Protein AF-A0AAD9PPT5-F1 (afdb_monomer_lite)

Foldseek 3Di:
DDDDDPDDPPPDPFFALAQLRVCVVPVPDAWDWGWHQLPTPDDADIWIFTWHCPPPPRSTDTDWDKDFADKDFDDPQAAFQRDKDKIDIDIGRDDDLVSVQSSLVPDPDDWDWFAAAFDPADQLPPSQKFKAFPVRDTHSDDAPDDPVVNPDDDRPGDTRDDDDPPTPRIIMMGGGGGRGRIGDGD

Secondary structure (DSSP, 8-state):
-------PPPPP-PPBSSHHHHHHH-TTPPSEEEEE-SSSSSSS--EEEEEESSHHHHT-EEE-EETT-S-EEE-S--STT-EEEE--EE-BT---SHHHHHHHHT-S--------EEES--SSGGGSEEEE-TT--EESS-TT--GGGGG---SS-----SS----TT--EEEESS-EEEEE---

Radius of gyration: 20.66 Å; chains: 1; bounding box: 78×30×49 Å

Structure (mmCIF, N/CA/C/O backbone):
data_AF-A0AAD9PPT5-F1
#
_entry.id   AF-A0AAD9PPT5-F1
#
loop_
_atom_site.group_PDB
_atom_site.id
_atom_site.type_symbol
_atom_site.label_atom_id
_atom_site.label_alt_id
_atom_site.label_comp_id
_atom_site.label_asym_id
_atom_site.label_entity_id
_atom_site.label_seq_id
_atom_site.pdbx_PDB_ins_code
_atom_site.Cartn_x
_atom_site.Cartn_y
_atom_site.Cartn_z
_atom_site.occupancy
_atom_site.B_iso_or_equiv
_atom_site.auth_seq_id
_atom_site.auth_comp_id
_atom_site.auth_asym_id
_atom_site.auth_atom_id
_atom_site.pdbx_PDB_model_num
ATOM 1 N N . MET A 1 1 ? -54.175 4.034 25.303 1.00 36.19 1 MET A N 1
ATOM 2 C CA . MET A 1 1 ? -53.835 2.979 24.319 1.00 36.19 1 MET A CA 1
ATOM 3 C C . MET A 1 1 ? -52.893 3.578 23.278 1.00 36.19 1 MET A C 1
ATOM 5 O O . MET A 1 1 ? -52.930 4.787 23.099 1.00 36.19 1 MET A O 1
ATOM 9 N N . ASN A 1 2 ? -52.020 2.755 22.689 1.00 36.84 2 ASN A N 1
ATOM 10 C CA . ASN A 1 2 ? -51.029 3.107 21.648 1.00 36.84 2 ASN A CA 1
ATOM 11 C C . ASN A 1 2 ? -51.739 3.127 20.260 1.00 36.84 2 ASN A C 1
ATOM 13 O O . ASN A 1 2 ? -52.858 2.621 20.192 1.00 36.84 2 ASN A O 1
ATOM 17 N N . LEU A 1 3 ? -51.260 3.659 19.124 1.00 42.47 3 LEU A N 1
ATOM 18 C CA . LEU A 1 3 ? -49.936 4.058 18.584 1.00 42.47 3 LEU A CA 1
ATOM 19 C C . LEU A 1 3 ? -50.037 5.496 17.959 1.00 42.47 3 LEU A C 1
ATOM 21 O O . LEU A 1 3 ? -51.044 6.150 18.200 1.00 42.47 3 LEU A O 1
ATOM 25 N N . THR A 1 4 ? -49.116 6.114 17.190 1.00 44.16 4 THR A N 1
ATOM 26 C CA . THR A 1 4 ? -47.851 5.728 16.512 1.00 44.16 4 THR A CA 1
ATOM 27 C C . THR A 1 4 ? -46.813 6.863 16.558 1.00 44.16 4 THR A C 1
ATOM 29 O O . THR A 1 4 ? -47.079 7.965 16.079 1.00 44.16 4 THR A O 1
ATOM 32 N N . GLY A 1 5 ? -45.590 6.578 17.013 1.00 41.56 5 GLY A N 1
ATOM 33 C CA . GLY A 1 5 ? -44.423 7.397 16.670 1.00 41.56 5 GLY A CA 1
ATOM 34 C C . GLY A 1 5 ? -43.819 6.938 15.341 1.00 41.56 5 GLY A C 1
ATOM 35 O O . GLY A 1 5 ? -43.731 5.735 15.098 1.00 41.56 5 GLY A O 1
ATOM 36 N N . PHE A 1 6 ? -43.366 7.868 14.498 1.00 44.00 6 PHE A N 1
ATOM 37 C CA . PHE A 1 6 ? -42.514 7.527 13.356 1.00 44.00 6 PHE A CA 1
ATOM 38 C C . PHE A 1 6 ? -41.118 7.158 13.869 1.00 44.00 6 PHE A C 1
ATOM 40 O O . PHE A 1 6 ? -40.272 8.026 14.089 1.00 44.00 6 PHE A O 1
ATOM 47 N N . SER A 1 7 ? -40.865 5.864 14.071 1.00 43.97 7 SER A N 1
ATOM 48 C CA . SER A 1 7 ? -39.504 5.375 14.279 1.00 43.97 7 SER A CA 1
ATOM 49 C C . SER A 1 7 ? -38.694 5.622 13.011 1.00 43.97 7 SER A C 1
ATOM 51 O O . SER A 1 7 ? -38.976 5.025 11.969 1.00 43.97 7 SER A O 1
ATOM 53 N N . LYS A 1 8 ? -37.674 6.483 13.110 1.00 47.34 8 LYS A N 1
ATOM 54 C CA . LYS A 1 8 ? -36.610 6.593 12.105 1.00 47.34 8 LYS A CA 1
ATOM 55 C C . LYS A 1 8 ? -36.113 5.168 11.794 1.00 47.34 8 LYS A C 1
ATOM 57 O O . LYS A 1 8 ? -35.886 4.422 12.751 1.00 47.34 8 LYS A O 1
ATOM 62 N N . PRO A 1 9 ? -35.988 4.760 10.516 1.00 44.84 9 PRO A N 1
ATOM 63 C CA . PRO A 1 9 ? -35.513 3.419 10.191 1.00 44.84 9 PRO A CA 1
ATOM 64 C C . PRO A 1 9 ? -34.131 3.197 10.818 1.00 44.84 9 PRO A C 1
ATOM 66 O O . PRO A 1 9 ? -33.388 4.174 10.985 1.00 44.84 9 PRO A O 1
ATOM 69 N N . PRO A 1 10 ? -33.774 1.950 11.180 1.00 48.62 10 PRO A N 1
ATOM 70 C CA . PRO A 1 10 ? -32.452 1.668 11.709 1.00 48.62 10 PRO A CA 1
ATOM 71 C C . PRO A 1 10 ? -31.427 2.130 10.677 1.00 48.62 10 PRO A C 1
ATOM 73 O O . PRO A 1 10 ? -31.436 1.678 9.532 1.00 48.62 10 PRO A O 1
ATOM 76 N N . SER A 1 11 ? -30.572 3.067 11.081 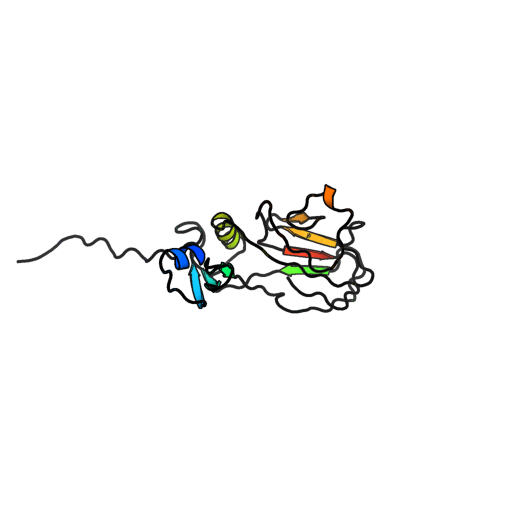1.00 54.47 11 SER A N 1
ATOM 77 C CA . SER A 1 11 ? -29.401 3.440 10.299 1.00 54.47 11 SER A CA 1
ATOM 78 C C . SER A 1 11 ? -28.630 2.166 9.983 1.00 54.47 11 SER A C 1
ATOM 80 O O . SER A 1 11 ? -28.269 1.439 10.915 1.00 54.47 11 SER A O 1
ATOM 82 N N . PHE A 1 12 ? -28.381 1.908 8.695 1.00 55.50 12 PHE A N 1
ATOM 83 C CA . PHE A 1 12 ? -27.373 0.934 8.288 1.00 55.50 12 PHE A CA 1
ATOM 84 C C . PHE A 1 12 ? -26.119 1.201 9.125 1.00 55.50 12 PHE A C 1
ATOM 86 O O . PHE A 1 12 ? -25.702 2.352 9.265 1.00 55.50 12 PHE A O 1
ATOM 93 N N . LEU A 1 13 ? -25.573 0.158 9.751 1.00 69.75 13 LEU A N 1
ATOM 94 C CA . LEU A 1 13 ? -24.357 0.285 10.546 1.00 69.75 13 LEU A CA 1
ATOM 95 C C . LEU A 1 13 ? -23.219 0.638 9.587 1.00 69.75 13 LEU A C 1
ATOM 97 O O . LEU A 1 13 ? -22.694 -0.248 8.916 1.00 69.75 13 LEU A O 1
ATOM 101 N N . ILE A 1 14 ? -22.888 1.931 9.505 1.00 79.62 14 ILE A N 1
ATOM 102 C CA . ILE A 1 14 ? -21.779 2.436 8.694 1.00 79.62 14 ILE A CA 1
ATOM 103 C C . ILE A 1 14 ? -20.514 1.697 9.157 1.00 79.62 14 ILE A C 1
ATOM 105 O O . ILE A 1 14 ? -20.192 1.762 10.353 1.00 79.62 14 ILE A O 1
ATOM 109 N N . PRO A 1 15 ? -19.824 0.954 8.271 1.00 91.12 15 PRO A N 1
ATOM 110 C CA . PRO A 1 15 ? -18.598 0.263 8.641 1.00 91.12 15 PRO A CA 1
ATOM 111 C C . PRO A 1 15 ? -17.526 1.255 9.102 1.00 91.12 15 PRO A C 1
ATOM 113 O O . PRO A 1 15 ? -17.555 2.439 8.778 1.00 91.12 15 PRO A O 1
ATOM 116 N N . ALA A 1 16 ? -16.563 0.781 9.887 1.00 94.44 16 ALA A N 1
ATOM 117 C CA . ALA A 1 16 ? -15.444 1.623 10.297 1.00 94.44 16 ALA A CA 1
ATOM 118 C C . ALA A 1 16 ? -14.535 1.944 9.098 1.00 94.44 16 ALA A C 1
ATOM 120 O O . ALA A 1 16 ? -14.356 1.108 8.214 1.00 94.44 16 ALA A O 1
ATOM 121 N N . LYS A 1 17 ? -13.891 3.112 9.095 1.00 93.81 17 LYS A N 1
ATOM 122 C CA . LYS A 1 17 ? -13.018 3.572 8.000 1.00 93.81 17 LYS A CA 1
ATOM 123 C C . LYS A 1 17 ? -11.760 2.731 7.830 1.00 93.81 17 LYS A C 1
ATOM 125 O O . LYS A 1 17 ? -11.174 2.672 6.754 1.00 93.81 17 LYS A O 1
ATOM 130 N N . SER A 1 18 ? -11.302 2.127 8.919 1.00 93.94 18 SER A N 1
ATOM 131 C CA . SER A 1 18 ? -10.035 1.411 8.990 1.00 93.94 18 SER A CA 1
ATOM 132 C C . SER A 1 18 ? -10.036 0.398 10.130 1.00 93.94 18 SER A C 1
ATOM 134 O O . SER A 1 18 ? -10.786 0.516 11.103 1.00 93.94 18 SER A O 1
ATOM 136 N N . CYS A 1 19 ? -9.104 -0.551 10.067 1.00 95.75 19 CYS A N 1
ATOM 137 C CA . CYS A 1 19 ? -8.813 -1.453 11.177 1.00 95.75 19 CYS A CA 1
ATOM 138 C C . CYS A 1 19 ? -8.413 -0.708 12.463 1.00 95.75 19 CYS A C 1
ATOM 140 O O . CYS A 1 19 ? -8.727 -1.169 13.560 1.00 95.75 19 CYS A O 1
ATOM 142 N N . SER A 1 20 ? -7.783 0.465 12.343 1.00 95.44 20 SER A N 1
ATOM 143 C CA . SER A 1 20 ? -7.388 1.278 13.495 1.00 95.44 20 SER A CA 1
ATOM 144 C C . SER A 1 20 ? -8.581 1.929 14.189 1.00 95.44 20 SER A C 1
ATOM 146 O O . SER A 1 20 ? -8.618 1.989 15.417 1.00 95.44 20 SER A O 1
ATOM 148 N N . GLU A 1 21 ? -9.613 2.327 13.441 1.00 95.69 21 GLU A N 1
ATOM 149 C CA . GLU A 1 21 ? -10.867 2.791 14.035 1.00 95.69 21 GLU A CA 1
ATOM 150 C C . GLU A 1 21 ? -11.638 1.637 14.702 1.00 95.69 21 GLU A C 1
ATOM 152 O O . GLU A 1 21 ? -12.175 1.822 15.797 1.00 95.69 21 GLU A O 1
ATOM 157 N N . ILE A 1 22 ? -11.644 0.433 14.109 1.00 96.44 22 ILE A N 1
ATOM 158 C CA . ILE A 1 22 ? -12.216 -0.769 14.750 1.00 96.44 22 ILE A CA 1
ATOM 159 C C . ILE A 1 22 ? -11.515 -1.037 16.083 1.00 96.44 22 ILE A C 1
ATOM 161 O O . ILE A 1 22 ? -12.185 -1.222 17.099 1.00 96.44 22 ILE A O 1
ATOM 165 N N . LYS A 1 23 ? -10.179 -1.014 16.099 1.00 96.00 23 LYS A N 1
ATOM 166 C CA . LYS A 1 23 ? -9.373 -1.276 17.296 1.00 96.00 23 LYS A CA 1
ATOM 167 C C . LYS A 1 23 ? -9.532 -0.199 18.371 1.00 96.00 23 LYS A C 1
ATOM 169 O O . LYS A 1 23 ? -9.543 -0.522 19.555 1.00 96.00 23 LYS A O 1
ATOM 174 N N . TYR A 1 24 ? -9.716 1.058 17.971 1.00 95.19 24 TYR A N 1
ATOM 175 C CA . TYR A 1 24 ? -10.041 2.158 18.880 1.00 95.19 24 TYR A CA 1
ATOM 176 C C . TYR A 1 24 ? -11.435 1.996 19.512 1.00 95.19 24 TYR A C 1
ATOM 178 O O . TYR A 1 24 ? -11.575 2.112 20.729 1.00 95.19 24 TYR A O 1
ATOM 186 N N . LYS A 1 25 ? -12.463 1.685 18.707 1.00 95.62 25 LYS A N 1
ATOM 187 C CA . LYS A 1 25 ? -13.847 1.479 19.183 1.00 95.62 25 LYS A CA 1
ATOM 188 C C . LYS A 1 25 ? -14.017 0.180 19.979 1.00 95.62 25 LYS A C 1
ATOM 190 O O . LYS A 1 25 ? -14.850 0.121 20.879 1.00 95.62 25 LYS A O 1
ATOM 195 N N . SER A 1 26 ? -13.239 -0.850 19.656 1.00 95.69 26 SER A N 1
ATOM 196 C CA . SER A 1 26 ? -13.224 -2.151 20.325 1.00 95.69 26 SER A CA 1
ATOM 197 C C . SER A 1 26 ? -11.781 -2.572 20.638 1.00 95.69 26 SER A C 1
ATOM 199 O O . SER A 1 26 ? -11.158 -3.305 19.864 1.00 95.69 26 SER A O 1
ATOM 201 N N . PRO A 1 27 ? -11.229 -2.162 21.798 1.00 95.56 27 PRO A N 1
ATOM 202 C CA . PRO A 1 27 ? -9.867 -2.525 22.202 1.00 95.56 27 PRO A CA 1
ATOM 203 C C . PRO A 1 27 ? -9.622 -4.040 22.278 1.00 95.56 27 PRO A C 1
ATOM 205 O O . PRO A 1 27 ? -8.491 -4.492 22.094 1.00 95.56 27 PRO A O 1
ATOM 208 N N . GLN A 1 28 ? -10.682 -4.828 22.490 1.00 96.25 28 GLN A N 1
ATOM 209 C CA . GLN A 1 28 ? -10.644 -6.294 22.539 1.00 96.25 28 GLN A CA 1
ATOM 210 C C . GLN A 1 28 ? -10.717 -6.967 21.155 1.00 96.25 28 GLN A C 1
ATOM 212 O O . GLN A 1 28 ? -10.666 -8.191 21.081 1.00 96.25 28 GLN A O 1
ATOM 217 N N . ALA A 1 29 ? -10.819 -6.207 20.057 1.00 96.50 29 ALA A N 1
ATOM 218 C CA . ALA A 1 29 ? -10.805 -6.769 18.709 1.00 96.50 29 ALA A CA 1
ATOM 219 C C . ALA A 1 29 ? -9.504 -7.550 18.443 1.00 96.50 29 ALA A C 1
ATOM 221 O O . ALA A 1 29 ? -8.397 -7.046 18.681 1.00 96.50 29 ALA A O 1
ATOM 222 N N . THR A 1 30 ? -9.656 -8.774 17.940 1.00 97.75 30 THR A N 1
ATOM 223 C CA . THR A 1 30 ? -8.585 -9.698 17.539 1.00 97.75 30 THR A CA 1
ATOM 224 C C . THR A 1 30 ? -8.305 -9.596 16.043 1.00 97.75 30 THR A C 1
ATOM 226 O O . THR A 1 30 ? -9.120 -9.050 15.296 1.00 97.75 30 THR A O 1
ATOM 229 N N . SER A 1 31 ? -7.156 -10.107 15.593 1.00 98.06 31 SER A N 1
ATOM 230 C CA . SER A 1 31 ? -6.815 -10.095 14.168 1.00 98.06 31 SER A CA 1
ATOM 231 C C . SER A 1 31 ? -7.736 -11.021 13.373 1.00 98.06 31 SER A C 1
ATOM 233 O O . SER A 1 31 ? -7.824 -12.203 13.694 1.00 98.06 31 SER A O 1
ATOM 235 N N . ASP A 1 32 ? -8.426 -10.475 12.372 1.00 98.00 32 ASP A N 1
ATOM 236 C CA . ASP A 1 32 ? -9.408 -11.176 11.530 1.00 98.00 32 ASP A CA 1
ATOM 237 C C . ASP A 1 32 ? -9.717 -10.341 10.268 1.00 98.00 32 ASP A C 1
ATOM 239 O O . ASP A 1 32 ? -9.195 -9.235 10.100 1.00 98.00 32 ASP A O 1
ATOM 243 N N . SER A 1 33 ? -10.573 -10.842 9.380 1.00 96.81 33 SER A N 1
ATOM 244 C CA . SER A 1 33 ? -11.130 -10.097 8.249 1.00 96.81 33 SER A CA 1
ATOM 245 C C . SER A 1 33 ? -12.321 -9.237 8.681 1.00 96.81 33 SER A C 1
ATOM 247 O O . SER A 1 33 ? -13.348 -9.760 9.109 1.00 96.81 33 SER A O 1
ATOM 249 N N . TYR A 1 34 ? -12.224 -7.919 8.506 1.00 96.56 34 TYR A N 1
ATOM 250 C CA . TYR A 1 34 ? -13.299 -6.975 8.824 1.00 96.56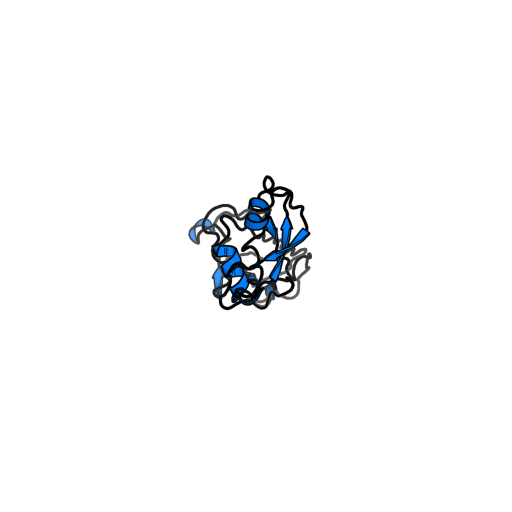 34 TYR A CA 1
ATOM 251 C C . TYR A 1 34 ? -13.741 -6.211 7.580 1.00 96.56 34 TYR A C 1
ATOM 253 O O . TYR A 1 34 ? -12.940 -5.887 6.706 1.00 96.56 34 TYR A O 1
ATOM 261 N N . THR A 1 35 ? -15.030 -5.881 7.523 1.00 96.12 35 THR A N 1
ATOM 262 C CA . THR A 1 35 ? -15.562 -4.960 6.514 1.00 96.12 35 THR A CA 1
ATOM 263 C C . THR A 1 35 ? -15.292 -3.525 6.952 1.00 96.12 35 THR A C 1
ATOM 265 O O . THR A 1 35 ? -15.678 -3.140 8.058 1.00 96.12 35 THR A O 1
ATOM 268 N N . ILE A 1 36 ? -14.629 -2.758 6.090 1.00 94.12 36 ILE A N 1
ATOM 269 C CA . ILE A 1 36 ? -14.290 -1.349 6.293 1.00 94.12 36 ILE A CA 1
ATOM 270 C C . ILE A 1 36 ? -14.822 -0.484 5.151 1.00 94.12 36 ILE A C 1
ATOM 272 O O . ILE A 1 36 ? -15.019 -0.964 4.034 1.00 94.12 36 ILE A O 1
ATOM 276 N N . ASP A 1 37 ? -15.038 0.794 5.443 1.00 93.56 37 ASP A N 1
ATOM 277 C CA . ASP A 1 37 ? -15.545 1.793 4.502 1.00 93.56 37 ASP A CA 1
ATOM 278 C C . ASP A 1 37 ? -14.773 3.120 4.646 1.00 93.56 37 ASP A C 1
ATOM 280 O O . ASP A 1 37 ? -15.173 4.001 5.412 1.00 93.56 37 ASP A O 1
ATOM 284 N N . PRO A 1 38 ? -13.606 3.260 3.988 1.00 91.12 38 PRO A N 1
ATOM 285 C CA . PRO A 1 38 ? -12.744 4.422 4.181 1.00 91.12 38 PRO A CA 1
ATOM 286 C C . PRO A 1 38 ? -13.312 5.735 3.626 1.00 91.12 38 PRO A C 1
ATOM 288 O O . PRO A 1 38 ? -12.921 6.799 4.115 1.00 91.12 38 PRO A O 1
ATOM 291 N N . ASP A 1 39 ? -14.190 5.682 2.615 1.00 88.38 39 ASP A N 1
ATOM 292 C CA . ASP A 1 39 ? -14.852 6.856 2.031 1.00 88.38 39 ASP A CA 1
ATOM 293 C C . ASP A 1 39 ? -16.315 7.082 2.462 1.00 88.38 39 ASP A C 1
ATOM 295 O O . ASP A 1 39 ? -16.862 8.134 2.125 1.00 88.38 39 ASP A O 1
ATOM 299 N N . GLU A 1 40 ? -16.892 6.221 3.307 1.00 84.56 40 GLU A N 1
ATOM 300 C CA . GLU A 1 40 ? -18.270 6.326 3.828 1.00 84.56 40 GLU A CA 1
ATOM 301 C C . GLU A 1 40 ? -19.313 6.359 2.684 1.00 84.56 40 GLU A C 1
ATOM 303 O O . GLU A 1 40 ? -19.171 5.682 1.673 1.00 84.56 40 GLU A O 1
ATOM 308 N N . GLU A 1 41 ? -20.366 7.182 2.789 1.00 75.50 41 GLU A N 1
ATOM 309 C CA . GLU A 1 41 ? -21.440 7.331 1.787 1.00 75.50 41 GLU A CA 1
ATOM 310 C C . GLU A 1 41 ? -20.993 8.017 0.466 1.00 75.50 41 GLU A C 1
ATOM 312 O O . GLU A 1 41 ? -21.761 8.749 -0.167 1.00 75.50 41 GLU A O 1
ATOM 317 N N . ARG A 1 42 ? -19.734 7.840 0.045 1.00 75.00 42 ARG A N 1
ATOM 318 C CA . ARG A 1 42 ? -19.171 8.375 -1.204 1.00 75.00 42 ARG A CA 1
ATOM 319 C C . ARG A 1 42 ? -19.303 7.359 -2.351 1.00 75.00 42 ARG A C 1
ATOM 321 O O . ARG A 1 42 ? -20.293 6.648 -2.469 1.00 75.00 42 ARG A O 1
ATOM 328 N N . SER A 1 43 ? -18.372 7.394 -3.306 1.00 75.75 43 SER A N 1
ATOM 329 C CA . SER A 1 43 ? -18.510 6.748 -4.616 1.00 75.75 43 SER A CA 1
ATOM 330 C C . SER A 1 43 ? -18.190 5.256 -4.635 1.00 75.75 43 SER A C 1
ATOM 332 O O . SER A 1 43 ? -18.491 4.600 -5.632 1.00 75.75 43 SER A O 1
ATOM 334 N N . HIS A 1 44 ? -17.546 4.728 -3.595 1.00 83.06 44 HIS A N 1
ATOM 335 C CA . HIS A 1 44 ? -17.234 3.308 -3.476 1.00 83.06 44 HIS A CA 1
ATOM 336 C C . HIS A 1 44 ? -17.997 2.709 -2.301 1.00 83.06 44 HIS A C 1
ATOM 338 O O . HIS A 1 44 ? -18.312 3.400 -1.344 1.00 83.06 44 HIS A O 1
ATOM 344 N N . GLY A 1 45 ? -18.309 1.418 -2.396 1.00 88.56 45 GLY A N 1
ATOM 345 C CA . GLY A 1 45 ? -18.878 0.685 -1.273 1.00 88.56 45 GLY A CA 1
ATOM 346 C C . GLY A 1 45 ? -17.803 0.185 -0.301 1.00 88.56 45 GLY A C 1
ATOM 347 O O . GLY A 1 45 ? -16.604 0.260 -0.596 1.00 88.56 45 GLY A O 1
ATOM 348 N N . PRO A 1 46 ? -18.224 -0.418 0.818 1.00 92.88 46 PRO A N 1
ATOM 349 C CA . PRO A 1 46 ? -17.314 -1.071 1.743 1.00 92.88 46 PRO A CA 1
ATOM 350 C C . PRO A 1 46 ? -16.612 -2.286 1.122 1.00 92.88 46 PRO A C 1
ATOM 352 O O . PRO A 1 46 ? -17.134 -2.944 0.218 1.00 92.88 46 PRO A O 1
ATOM 355 N N . PHE A 1 47 ? -15.445 -2.629 1.665 1.00 93.50 47 PHE A N 1
ATOM 356 C CA . PHE A 1 47 ? -14.683 -3.823 1.297 1.00 93.50 47 PHE A CA 1
ATOM 357 C C . PHE A 1 47 ? -14.104 -4.525 2.530 1.00 93.50 47 PHE A C 1
ATOM 359 O O . PHE A 1 47 ? -13.911 -3.926 3.587 1.00 93.50 47 PHE A O 1
ATOM 366 N N . THR A 1 48 ? -13.833 -5.821 2.413 1.00 95.69 48 THR A N 1
ATOM 367 C CA . THR A 1 48 ? -13.251 -6.635 3.482 1.00 95.69 48 THR A CA 1
ATOM 368 C C . THR A 1 48 ? -11.729 -6.615 3.404 1.00 95.69 48 THR A C 1
ATOM 370 O O . THR A 1 48 ? -11.155 -7.038 2.402 1.00 95.69 48 THR A O 1
ATOM 373 N N . ALA A 1 49 ? -11.081 -6.176 4.479 1.00 95.12 49 ALA A N 1
ATOM 374 C CA . ALA A 1 49 ? -9.631 -6.187 4.647 1.00 95.12 49 ALA A CA 1
ATOM 375 C C . ALA A 1 49 ? -9.233 -7.094 5.818 1.00 95.12 49 ALA A C 1
ATOM 377 O O . ALA A 1 49 ? -10.008 -7.264 6.762 1.00 95.12 49 ALA A O 1
ATOM 378 N N . PHE A 1 50 ? -8.012 -7.635 5.801 1.00 95.62 50 PHE A N 1
ATOM 379 C CA . PHE A 1 50 ? -7.467 -8.269 6.998 1.00 95.62 50 PHE A CA 1
ATOM 380 C C . PHE A 1 50 ? -6.976 -7.182 7.956 1.00 95.62 50 PHE A C 1
ATOM 382 O O . PHE A 1 50 ? -6.196 -6.309 7.575 1.00 95.62 50 PHE A O 1
ATOM 389 N N . CYS A 1 51 ? -7.426 -7.233 9.203 1.00 96.06 51 CYS A N 1
ATOM 390 C CA . CYS A 1 51 ? -6.949 -6.361 10.259 1.00 96.06 51 CYS A CA 1
ATOM 391 C C . CYS A 1 51 ? -5.980 -7.123 11.150 1.00 96.06 51 CYS A C 1
ATOM 393 O O . CYS A 1 51 ? -6.395 -8.012 11.890 1.00 96.06 51 CYS A O 1
ATOM 395 N N . ASP A 1 52 ? -4.708 -6.732 11.158 1.00 95.19 52 ASP A N 1
ATOM 396 C CA . ASP A 1 52 ? -3.792 -7.158 12.209 1.00 95.19 52 ASP A CA 1
ATOM 397 C C . ASP A 1 52 ? -3.967 -6.252 13.438 1.00 95.19 52 ASP A C 1
ATOM 399 O O . ASP A 1 52 ? -3.451 -5.134 13.510 1.00 95.19 52 ASP A O 1
ATOM 403 N N . MET A 1 53 ? -4.713 -6.751 14.422 1.00 96.25 53 MET A N 1
ATOM 404 C CA . MET A 1 53 ? -4.970 -6.078 15.697 1.00 96.25 53 MET A CA 1
ATOM 405 C C . MET A 1 53 ? -3.849 -6.281 16.729 1.00 96.25 53 MET A C 1
ATOM 407 O O . MET A 1 53 ? -3.984 -5.822 17.867 1.00 96.25 53 MET A O 1
ATOM 411 N N . THR A 1 54 ? -2.761 -6.964 16.357 1.00 93.06 54 THR A N 1
ATOM 412 C CA . THR A 1 54 ? -1.597 -7.247 17.217 1.00 93.06 54 THR A CA 1
ATOM 413 C C . THR A 1 54 ? -0.340 -6.496 16.771 1.00 93.06 54 THR A C 1
ATOM 415 O O . THR A 1 54 ? 0.433 -6.028 17.611 1.00 93.06 54 THR A O 1
ATOM 418 N N . GLY A 1 55 ? -0.163 -6.304 15.463 1.00 83.62 55 GLY A N 1
ATOM 419 C CA . GLY A 1 55 ? 0.945 -5.561 14.872 1.00 83.62 55 GLY A CA 1
ATOM 420 C C . GLY A 1 55 ? 1.039 -4.106 15.337 1.00 83.62 55 GLY A C 1
ATOM 421 O O . GLY A 1 55 ? 0.055 -3.481 15.738 1.00 83.62 55 GLY A O 1
ATOM 422 N N . LYS A 1 56 ? 2.266 -3.565 15.284 1.00 78.88 56 LYS A N 1
ATOM 423 C CA . LYS A 1 56 ? 2.614 -2.170 15.629 1.00 78.88 56 LYS A CA 1
ATOM 424 C C . LYS A 1 56 ? 1.946 -1.688 16.930 1.00 78.88 56 LYS A C 1
ATOM 426 O O . LYS A 1 56 ? 1.238 -0.687 16.943 1.00 78.88 56 LYS A O 1
ATOM 431 N N . ASN A 1 57 ? 2.194 -2.415 18.021 1.00 86.75 57 ASN A N 1
ATOM 432 C CA . ASN A 1 57 ? 1.662 -2.146 19.365 1.00 86.75 57 ASN A CA 1
ATOM 433 C C . ASN A 1 57 ? 0.123 -2.201 19.459 1.00 86.75 57 ASN A C 1
ATOM 435 O O . ASN A 1 57 ? -0.473 -1.492 20.266 1.00 86.75 57 ASN A O 1
ATOM 439 N N . GLY A 1 58 ? -0.522 -3.041 18.644 1.00 88.50 58 GLY A N 1
ATOM 440 C CA . GLY A 1 58 ? -1.971 -3.237 18.676 1.00 88.50 58 GLY A CA 1
ATOM 441 C C . GLY A 1 58 ? -2.778 -2.062 18.122 1.00 88.50 58 GLY A C 1
ATOM 442 O O . GLY A 1 58 ? -3.895 -1.836 18.576 1.00 88.50 58 GLY A O 1
ATOM 443 N N . VAL A 1 59 ? -2.228 -1.318 17.154 1.00 89.56 59 VAL A N 1
ATOM 444 C CA . VAL A 1 59 ? -2.876 -0.143 16.534 1.00 89.56 59 VAL A CA 1
ATOM 445 C C . VAL A 1 59 ? -4.075 -0.492 15.639 1.00 89.56 59 VAL A C 1
ATOM 447 O O . VAL A 1 59 ? -4.883 0.382 15.349 1.00 89.56 59 VAL A O 1
ATOM 450 N N . GLY A 1 60 ? -4.201 -1.748 15.195 1.00 93.56 60 GLY A N 1
ATOM 451 C CA . GLY A 1 60 ? -5.184 -2.160 14.187 1.00 93.56 60 GLY A CA 1
ATOM 452 C C . GLY A 1 60 ? -4.709 -1.814 12.778 1.00 93.56 60 GLY A C 1
ATOM 453 O O . GLY A 1 60 ? -5.146 -0.839 12.173 1.00 93.56 60 GLY A O 1
ATOM 454 N N . MET A 1 61 ? -3.773 -2.599 12.254 1.00 93.25 61 MET A N 1
ATOM 455 C CA . MET A 1 61 ? -3.172 -2.379 10.941 1.00 93.25 61 MET A CA 1
ATOM 456 C C . MET A 1 61 ? -4.035 -3.004 9.839 1.00 93.25 61 MET A C 1
ATOM 458 O O . MET A 1 61 ? -4.262 -4.212 9.844 1.00 93.25 61 MET A O 1
ATOM 462 N N . THR A 1 62 ? -4.485 -2.195 8.879 1.00 93.12 62 THR A N 1
ATOM 463 C CA . THR A 1 62 ? -5.164 -2.689 7.672 1.00 93.12 62 THR A CA 1
ATOM 464 C C . THR A 1 62 ? -4.152 -3.323 6.719 1.00 93.12 62 THR A C 1
ATOM 466 O O . THR A 1 62 ? -3.173 -2.679 6.342 1.00 93.12 62 THR A O 1
ATOM 469 N N . VAL A 1 63 ? -4.401 -4.565 6.306 1.00 91.62 63 VAL A N 1
ATOM 470 C CA . VAL A 1 63 ? -3.576 -5.332 5.365 1.00 91.62 63 VAL A CA 1
ATOM 471 C C . VAL A 1 63 ? -4.416 -5.685 4.138 1.00 91.62 63 VAL A C 1
ATOM 473 O O . VAL A 1 63 ? -5.503 -6.253 4.260 1.00 91.62 63 VAL A O 1
ATOM 476 N N . ILE A 1 64 ? -3.903 -5.338 2.955 1.00 89.50 64 ILE A N 1
ATOM 477 C CA . ILE A 1 64 ? -4.520 -5.611 1.651 1.00 89.50 64 ILE A CA 1
ATOM 478 C C . ILE A 1 64 ? -3.547 -6.456 0.830 1.00 89.50 64 ILE A C 1
ATOM 480 O O . ILE A 1 64 ? -2.434 -6.012 0.547 1.00 89.50 64 ILE A O 1
ATOM 484 N N . SER A 1 65 ? -3.979 -7.660 0.460 1.00 87.19 65 SER A N 1
ATOM 485 C CA . SER A 1 65 ? -3.207 -8.608 -0.349 1.00 87.19 65 SER A CA 1
ATOM 486 C C . SER A 1 65 ? -3.172 -8.233 -1.829 1.00 87.19 65 SER A C 1
ATOM 488 O O . SER A 1 65 ? -3.912 -7.355 -2.282 1.00 87.19 65 SER A O 1
ATOM 490 N N . HIS A 1 66 ? -2.318 -8.905 -2.602 1.00 86.31 66 HIS A N 1
ATOM 491 C CA . HIS A 1 66 ? -2.165 -8.654 -4.037 1.00 86.31 66 HIS A CA 1
ATOM 492 C C . HIS A 1 66 ? -1.642 -9.868 -4.833 1.00 86.31 66 HIS A C 1
ATOM 494 O O . HIS A 1 66 ? -1.132 -10.845 -4.288 1.00 86.31 66 HIS A O 1
ATOM 500 N N . ASP A 1 67 ? -1.781 -9.822 -6.159 1.00 83.50 67 ASP A N 1
ATOM 501 C CA . ASP A 1 67 ? -1.562 -10.965 -7.060 1.00 83.50 67 ASP A CA 1
ATOM 502 C C . ASP A 1 67 ? -0.089 -11.361 -7.308 1.00 83.50 67 ASP A C 1
ATOM 504 O O . ASP A 1 67 ? 0.171 -12.375 -7.966 1.00 83.50 67 ASP A O 1
ATOM 508 N N . SER A 1 68 ? 0.882 -10.593 -6.801 1.00 79.44 68 SER A N 1
ATOM 509 C CA . SER A 1 68 ? 2.313 -10.955 -6.786 1.00 79.44 68 SER A CA 1
ATOM 510 C C . SER A 1 68 ? 2.889 -11.137 -5.367 1.00 79.44 68 SER A C 1
ATOM 512 O O . SER A 1 68 ? 4.090 -10.954 -5.169 1.00 79.44 68 SER A O 1
ATOM 514 N N . GLU A 1 69 ? 2.053 -11.604 -4.423 1.00 78.00 69 GLU A N 1
ATOM 515 C CA . GLU A 1 69 ? 2.395 -12.255 -3.127 1.00 78.00 69 GLU A CA 1
ATOM 516 C C . GLU A 1 69 ? 3.600 -13.238 -3.184 1.00 78.00 69 GLU A C 1
ATOM 518 O O . GLU A 1 69 ? 4.333 -13.441 -2.214 1.00 78.00 69 GLU A O 1
ATOM 523 N N . ALA A 1 70 ? 3.830 -13.878 -4.340 1.00 80.25 70 ALA A N 1
ATOM 524 C CA . ALA A 1 70 ? 4.800 -14.963 -4.520 1.00 80.25 70 ALA A CA 1
ATOM 525 C C . ALA A 1 70 ? 6.077 -14.572 -5.298 1.00 80.25 70 ALA A C 1
ATOM 527 O O . ALA A 1 70 ? 6.096 -13.670 -6.133 1.00 80.25 70 ALA A O 1
ATOM 528 N N . THR A 1 71 ? 7.165 -15.322 -5.071 1.00 73.38 71 THR A N 1
ATOM 529 C CA . THR A 1 71 ? 8.431 -15.156 -5.813 1.00 73.38 71 THR A CA 1
ATOM 530 C C . THR A 1 71 ? 8.284 -15.596 -7.271 1.00 73.38 71 THR A C 1
ATOM 532 O O . THR A 1 71 ? 7.919 -16.739 -7.537 1.00 73.38 71 THR A O 1
ATOM 535 N N . MET A 1 72 ? 8.663 -14.733 -8.215 1.00 74.38 72 MET A N 1
ATOM 536 C CA . MET A 1 72 ? 8.641 -15.011 -9.654 1.00 74.38 72 MET A CA 1
ATOM 537 C C . MET A 1 72 ? 10.055 -15.075 -10.244 1.00 74.38 72 MET A C 1
ATOM 539 O O . MET A 1 72 ? 10.882 -14.210 -9.978 1.00 74.38 72 MET A O 1
ATOM 543 N N . HIS A 1 73 ? 10.356 -16.057 -11.091 1.00 79.44 73 HIS A N 1
ATOM 544 C CA . HIS A 1 73 ? 11.572 -16.044 -11.918 1.00 79.44 73 HIS A CA 1
ATOM 545 C C . HIS A 1 73 ? 11.251 -15.395 -13.267 1.00 79.44 73 HIS A C 1
ATOM 547 O O . HIS A 1 73 ? 10.199 -15.693 -13.832 1.00 79.44 73 HIS A O 1
ATOM 553 N N . VAL A 1 74 ? 12.125 -14.529 -13.800 1.00 78.62 74 VAL A N 1
ATOM 554 C CA . VAL A 1 74 ? 11.853 -13.865 -15.089 1.00 78.62 74 VAL A CA 1
ATOM 555 C C . VAL A 1 74 ? 13.102 -13.731 -15.970 1.00 78.62 74 VAL A C 1
ATOM 557 O O . VAL A 1 74 ? 14.105 -13.122 -15.583 1.00 78.62 74 VAL A O 1
ATOM 560 N N . THR A 1 75 ? 13.003 -14.275 -17.183 1.00 80.94 75 THR A N 1
ATOM 561 C CA . THR A 1 75 ? 14.039 -14.391 -18.228 1.00 80.94 75 THR A CA 1
ATOM 562 C C . THR A 1 75 ? 13.402 -14.219 -19.616 1.00 80.94 75 THR A C 1
ATOM 564 O O . THR A 1 75 ? 12.186 -14.352 -19.737 1.00 80.94 75 THR A O 1
ATOM 567 N N . GLY A 1 76 ? 14.180 -13.894 -20.659 1.00 80.75 76 GLY A N 1
ATOM 568 C CA . GLY A 1 76 ? 13.642 -13.655 -22.012 1.00 80.75 76 GLY A CA 1
ATOM 569 C C . GLY A 1 76 ? 13.077 -12.241 -22.230 1.00 80.75 76 GLY A C 1
ATOM 570 O O . GLY A 1 76 ? 12.368 -11.983 -23.203 1.00 80.75 76 GLY A O 1
ATOM 571 N N . TYR A 1 77 ? 13.372 -11.314 -21.313 1.00 79.00 77 TYR A N 1
ATOM 572 C CA . TYR A 1 77 ? 12.950 -9.908 -21.364 1.00 79.00 77 TYR A CA 1
ATOM 573 C C . TYR A 1 77 ? 14.161 -8.964 -21.291 1.00 79.00 77 TYR A C 1
ATOM 575 O O . TYR A 1 77 ? 14.195 -7.976 -20.552 1.00 79.00 77 TYR A O 1
ATOM 583 N N . GLU A 1 78 ? 15.192 -9.290 -22.062 1.00 77.00 78 GLU A N 1
ATOM 584 C CA . GLU A 1 78 ? 16.410 -8.503 -22.235 1.00 77.00 78 GLU A CA 1
ATOM 585 C C . GLU A 1 78 ? 16.182 -7.155 -22.961 1.00 77.00 78 GLU A C 1
ATOM 587 O O . GLU A 1 78 ? 16.879 -6.197 -22.607 1.00 77.00 78 GLU A O 1
ATOM 592 N N . PRO A 1 79 ? 15.233 -7.013 -23.921 1.00 73.62 79 PRO A N 1
ATOM 593 C CA . PRO A 1 79 ? 14.947 -5.734 -24.573 1.00 73.62 79 PRO A CA 1
ATOM 594 C C . PRO A 1 79 ? 14.318 -4.675 -23.656 1.00 73.62 79 PRO A C 1
ATOM 596 O O . PRO A 1 79 ? 13.646 -4.958 -22.658 1.00 73.62 79 PRO A O 1
ATOM 599 N N . ARG A 1 80 ? 14.489 -3.403 -24.036 1.00 72.94 80 ARG A N 1
ATOM 600 C CA . ARG A 1 80 ? 14.054 -2.278 -23.206 1.00 72.94 80 ARG A CA 1
ATOM 601 C C . ARG A 1 80 ? 12.530 -2.112 -23.164 1.00 72.94 80 ARG A C 1
ATOM 603 O O . ARG A 1 80 ? 11.898 -1.779 -24.154 1.00 72.94 80 ARG A O 1
ATOM 610 N N . GLY A 1 81 ? 11.963 -2.242 -21.967 1.00 70.31 81 GLY A N 1
ATOM 611 C CA . GLY A 1 81 ? 10.561 -2.021 -21.643 1.00 70.31 81 GLY A CA 1
ATOM 612 C C . GLY A 1 81 ? 9.696 -3.255 -21.858 1.00 70.31 81 GLY A C 1
ATOM 613 O O . GLY A 1 81 ? 8.477 -3.112 -21.802 1.00 70.31 81 GLY A O 1
ATOM 614 N N . ASN A 1 82 ? 10.318 -4.410 -22.126 1.00 76.12 82 ASN A N 1
ATOM 615 C CA . ASN A 1 82 ? 9.639 -5.619 -22.574 1.00 76.12 82 ASN A CA 1
ATOM 616 C C . ASN A 1 82 ? 8.918 -6.359 -21.438 1.00 76.12 82 ASN A C 1
ATOM 618 O O . ASN A 1 82 ? 7.898 -6.991 -21.681 1.00 76.12 82 ASN A O 1
ATOM 622 N N . TYR A 1 83 ? 9.418 -6.266 -20.199 1.00 81.44 83 TYR A N 1
ATOM 623 C CA . TYR A 1 83 ? 8.709 -6.803 -19.039 1.00 81.44 83 TYR A CA 1
ATOM 624 C C . TYR A 1 83 ? 7.908 -5.713 -18.332 1.00 81.44 83 TYR A C 1
ATOM 626 O O . TYR A 1 83 ? 8.447 -4.661 -17.964 1.00 81.44 83 TYR A O 1
ATOM 634 N N . VAL A 1 84 ? 6.630 -6.002 -18.104 1.00 80.75 84 VAL A N 1
ATOM 635 C CA . VAL A 1 84 ? 5.719 -5.195 -17.296 1.00 80.75 84 VAL A CA 1
ATOM 636 C C . VAL A 1 84 ? 4.999 -6.123 -16.325 1.00 80.75 84 VAL A C 1
ATOM 638 O O . VAL A 1 84 ? 4.337 -7.062 -16.760 1.00 80.75 84 VAL A O 1
ATOM 641 N N . ARG A 1 85 ? 5.093 -5.838 -15.024 1.00 82.38 85 ARG A N 1
ATOM 642 C CA . ARG A 1 85 ? 4.224 -6.434 -14.003 1.00 82.38 85 ARG A CA 1
ATOM 643 C C . ARG A 1 85 ? 3.259 -5.367 -13.508 1.00 82.38 85 ARG A C 1
ATOM 645 O O . ARG A 1 85 ? 3.702 -4.393 -12.909 1.00 82.38 85 ARG A O 1
ATOM 652 N N . ASN A 1 86 ? 1.970 -5.555 -13.763 1.00 81.38 86 ASN A N 1
ATOM 653 C CA . ASN A 1 86 ? 0.913 -4.803 -13.093 1.00 81.38 86 ASN A CA 1
ATOM 654 C C . ASN A 1 86 ? 0.525 -5.577 -11.831 1.00 81.38 86 ASN A C 1
ATOM 656 O O . ASN A 1 86 ? 0.363 -6.792 -11.912 1.00 81.38 86 ASN A O 1
ATOM 660 N N . VAL A 1 87 ? 0.401 -4.879 -10.706 1.00 78.81 87 VAL A N 1
ATOM 661 C CA . VAL A 1 87 ? -0.081 -5.442 -9.440 1.00 78.81 87 VAL A CA 1
ATOM 662 C C . VAL A 1 87 ? -1.589 -5.262 -9.349 1.00 78.81 87 VAL A C 1
ATOM 664 O O . VAL A 1 87 ? -2.088 -4.146 -9.537 1.00 78.81 87 VAL A O 1
ATOM 667 N N . HIS A 1 88 ? -2.303 -6.336 -9.022 1.00 82.62 88 HIS A N 1
ATOM 668 C CA . HIS A 1 88 ? -3.731 -6.289 -8.709 1.00 82.62 88 HIS A CA 1
ATOM 669 C C . HIS A 1 88 ? -3.930 -6.572 -7.221 1.00 82.62 88 HIS A C 1
ATOM 671 O O . HIS A 1 88 ? -3.567 -7.641 -6.740 1.00 82.62 88 HIS A O 1
ATOM 677 N N . TYR A 1 89 ? -4.504 -5.611 -6.498 1.00 85.06 89 TYR A N 1
ATOM 678 C CA . TYR A 1 89 ? -4.850 -5.770 -5.086 1.00 85.06 89 TYR A CA 1
ATOM 679 C C . TYR A 1 89 ? -6.134 -6.590 -4.948 1.00 85.06 89 TYR A C 1
ATOM 681 O O . TYR A 1 89 ? -7.044 -6.478 -5.771 1.00 85.06 89 TYR A O 1
ATOM 689 N N . ILE A 1 90 ? -6.193 -7.419 -3.910 1.00 86.56 90 ILE A N 1
ATOM 690 C CA . ILE A 1 90 ? -7.213 -8.445 -3.708 1.00 86.56 90 ILE A CA 1
ATOM 691 C C . ILE A 1 90 ? -7.856 -8.230 -2.337 1.00 86.56 90 ILE A C 1
ATOM 693 O O . ILE A 1 90 ? -7.205 -8.357 -1.302 1.00 86.56 90 ILE A O 1
ATOM 697 N N . ALA A 1 91 ? -9.150 -7.918 -2.349 1.00 91.12 91 ALA A N 1
ATOM 698 C CA . ALA A 1 91 ? -10.010 -7.810 -1.175 1.00 91.12 91 ALA A CA 1
ATOM 699 C C . ALA A 1 91 ? -11.477 -7.995 -1.604 1.00 91.12 91 ALA A C 1
ATOM 701 O O . ALA A 1 91 ? -11.874 -7.559 -2.688 1.00 91.12 91 ALA A O 1
ATOM 702 N N . THR A 1 92 ? -12.302 -8.639 -0.778 1.00 94.50 92 THR A N 1
ATOM 703 C CA . THR A 1 92 ? -13.726 -8.849 -1.094 1.00 94.50 92 THR A CA 1
ATOM 704 C C . THR A 1 92 ? -14.452 -7.505 -1.117 1.00 94.50 92 THR A C 1
ATOM 706 O O . THR A 1 92 ? -14.360 -6.747 -0.161 1.00 94.50 92 THR A O 1
ATOM 709 N N . GLY A 1 93 ? -15.167 -7.184 -2.198 1.00 91.62 93 GLY A N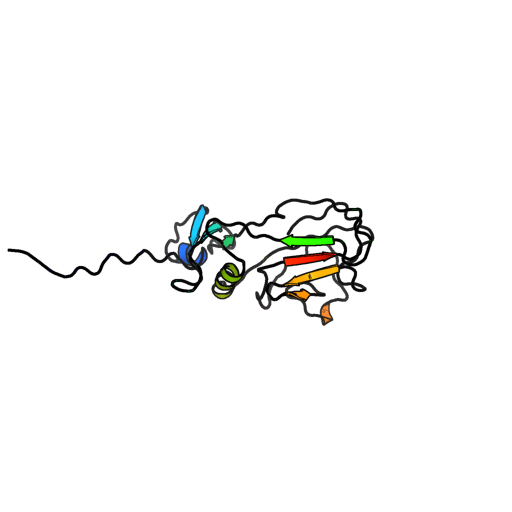 1
ATOM 710 C CA . GLY A 1 93 ? -15.828 -5.878 -2.363 1.00 91.62 93 GLY A CA 1
ATOM 711 C C . GLY A 1 93 ? -14.907 -4.739 -2.826 1.00 91.62 93 GLY A C 1
ATOM 712 O O . GLY A 1 93 ? -15.394 -3.647 -3.119 1.00 91.62 93 GLY A O 1
ATOM 713 N N . LEU A 1 94 ? -13.597 -4.979 -2.967 1.00 89.25 94 LEU A N 1
ATOM 714 C CA . LEU A 1 94 ? -12.701 -4.034 -3.628 1.00 89.25 94 LEU A CA 1
ATOM 715 C C . LEU A 1 94 ? -12.952 -4.082 -5.140 1.00 89.25 94 LEU A C 1
ATOM 717 O O . LEU A 1 94 ? -12.794 -5.122 -5.778 1.00 89.25 94 LEU A O 1
ATOM 721 N N . THR A 1 95 ? -13.357 -2.953 -5.715 1.00 85.62 95 THR A N 1
ATOM 722 C CA . THR A 1 95 ? -13.762 -2.854 -7.129 1.00 85.62 95 THR A CA 1
ATOM 723 C C . THR A 1 95 ? -12.700 -2.210 -8.010 1.00 85.62 95 THR A C 1
ATOM 725 O O . THR A 1 95 ? -12.619 -2.494 -9.205 1.00 85.62 95 THR A O 1
ATOM 728 N N . ASN A 1 96 ? -11.893 -1.314 -7.439 1.00 80.62 96 ASN A N 1
ATOM 729 C CA . ASN A 1 96 ? -10.874 -0.563 -8.151 1.00 80.62 96 ASN A CA 1
ATOM 730 C C . ASN A 1 96 ? -9.800 -0.037 -7.182 1.00 80.62 96 ASN A C 1
ATOM 732 O O . ASN A 1 96 ? -9.942 -0.095 -5.965 1.00 80.62 96 ASN A O 1
ATOM 736 N N . VAL A 1 97 ? -8.715 0.505 -7.732 1.00 78.19 97 VAL A N 1
ATOM 737 C CA . VAL A 1 97 ? -7.626 1.092 -6.938 1.00 78.19 97 VAL A CA 1
ATOM 738 C C . VAL A 1 97 ? -7.961 2.451 -6.301 1.00 78.19 97 VAL A C 1
ATOM 740 O O . VAL A 1 97 ? -7.519 2.668 -5.175 1.00 78.19 97 VAL A O 1
ATOM 743 N N . PRO A 1 98 ? -8.680 3.391 -6.948 1.00 79.06 98 PRO A N 1
ATOM 744 C CA . PRO A 1 98 ? -9.147 4.613 -6.286 1.00 79.06 98 PRO A CA 1
ATOM 745 C C . PRO A 1 98 ? -9.786 4.403 -4.901 1.00 79.06 98 PRO A C 1
ATOM 747 O O . PRO A 1 98 ? -9.511 5.196 -4.006 1.00 79.06 98 PRO A O 1
ATOM 750 N N . GLN A 1 99 ? -10.506 3.302 -4.677 1.00 80.62 99 GLN A N 1
ATOM 751 C CA . GLN A 1 99 ? -11.037 2.888 -3.366 1.00 80.62 99 GLN A CA 1
ATOM 752 C C . GLN A 1 99 ? -9.939 2.712 -2.281 1.00 80.62 99 GLN A C 1
ATOM 754 O O . GLN A 1 99 ? -10.140 3.049 -1.115 1.00 80.62 99 GLN A O 1
ATOM 759 N N . LEU A 1 100 ? -8.723 2.281 -2.652 1.00 85.38 100 LEU A N 1
ATOM 760 C CA . LEU A 1 100 ? -7.553 2.225 -1.753 1.00 85.38 100 LEU A CA 1
ATOM 761 C C . LEU A 1 100 ? -6.899 3.597 -1.511 1.00 85.38 100 LEU A C 1
ATOM 763 O O . LEU A 1 100 ? -6.132 3.754 -0.555 1.00 85.38 100 LEU A O 1
ATOM 767 N N . ALA A 1 101 ? -7.169 4.606 -2.348 1.00 82.81 101 ALA A N 1
ATOM 768 C CA . ALA A 1 101 ? -6.695 5.963 -2.081 1.00 82.81 101 ALA A CA 1
ATOM 769 C C . ALA A 1 101 ? -7.384 6.529 -0.832 1.00 82.81 101 ALA A C 1
ATOM 771 O O . ALA A 1 101 ? -6.685 7.021 0.047 1.00 82.81 101 ALA A O 1
ATOM 772 N N . SER A 1 102 ? -8.698 6.321 -0.691 1.00 85.94 102 SER A N 1
ATOM 773 C CA . SER A 1 102 ? -9.469 6.662 0.512 1.00 85.94 102 SER A CA 1
ATOM 774 C C . SER A 1 102 ? -8.875 6.030 1.778 1.00 85.94 102 SER A C 1
ATOM 776 O O . SER A 1 102 ? -8.660 6.719 2.772 1.00 85.94 102 SER A O 1
ATOM 778 N N . LEU A 1 103 ? -8.507 4.740 1.720 1.00 87.50 103 LEU A N 1
ATOM 779 C CA . LEU A 1 103 ? -7.817 4.048 2.820 1.00 87.50 103 LEU A CA 1
ATOM 780 C C . LEU A 1 103 ? -6.464 4.691 3.160 1.00 87.50 103 LEU A C 1
ATOM 782 O O . LEU A 1 103 ? -6.099 4.772 4.332 1.00 87.50 103 LEU A O 1
ATOM 786 N N . THR A 1 104 ? -5.729 5.159 2.147 1.00 82.69 104 THR A N 1
ATOM 787 C CA . THR A 1 104 ? -4.466 5.885 2.349 1.00 82.69 104 THR A CA 1
ATOM 788 C C . THR A 1 104 ? -4.715 7.213 3.066 1.00 82.69 104 THR A C 1
ATOM 790 O O . THR A 1 104 ? -3.998 7.548 4.004 1.00 82.69 104 THR A O 1
ATOM 793 N N . ASP A 1 105 ? -5.742 7.952 2.645 1.00 84.38 105 ASP A N 1
ATOM 794 C CA . ASP A 1 105 ? -6.025 9.310 3.117 1.00 84.38 105 ASP A CA 1
ATOM 795 C C . ASP A 1 105 ? -6.538 9.336 4.577 1.00 84.38 105 ASP A C 1
ATOM 797 O O . ASP A 1 105 ? -6.327 10.325 5.281 1.00 84.38 105 ASP A O 1
ATOM 801 N N . VAL A 1 106 ? -7.139 8.240 5.070 1.00 87.00 106 VAL A N 1
ATOM 802 C CA . VAL A 1 106 ? -7.524 8.064 6.492 1.00 87.00 106 VAL A CA 1
ATOM 803 C C . VAL A 1 106 ? -6.437 7.412 7.365 1.00 87.00 106 VAL A C 1
ATOM 805 O O . VAL A 1 106 ? -6.644 7.231 8.567 1.00 87.00 106 VAL A O 1
ATOM 808 N N . SER A 1 107 ? -5.278 7.055 6.799 1.00 85.06 107 SER A N 1
ATOM 809 C CA . SER A 1 107 ? -4.221 6.303 7.493 1.00 85.06 107 SER A CA 1
ATOM 810 C C . SER A 1 107 ? -2.966 7.145 7.735 1.00 85.06 107 SER A C 1
ATOM 812 O O . SER A 1 107 ? -2.290 7.564 6.801 1.00 85.06 107 SER A O 1
ATOM 814 N N . THR A 1 108 ? -2.577 7.325 9.003 1.00 80.88 108 THR A N 1
ATOM 815 C CA . THR A 1 108 ? -1.385 8.113 9.392 1.00 80.88 108 THR A CA 1
ATOM 816 C C . THR A 1 108 ? -0.076 7.568 8.806 1.00 80.88 108 THR A C 1
ATOM 818 O O . THR A 1 108 ? 0.848 8.330 8.523 1.00 80.88 108 THR A O 1
ATOM 821 N N . HIS A 1 109 ? 0.005 6.250 8.612 1.00 77.50 109 HIS A N 1
ATOM 822 C CA . HIS A 1 109 ? 1.149 5.566 8.018 1.00 77.50 109 HIS A CA 1
ATOM 823 C C . HIS A 1 109 ? 0.655 4.410 7.144 1.00 77.50 109 HIS A C 1
ATOM 825 O O . HIS A 1 109 ? -0.076 3.551 7.63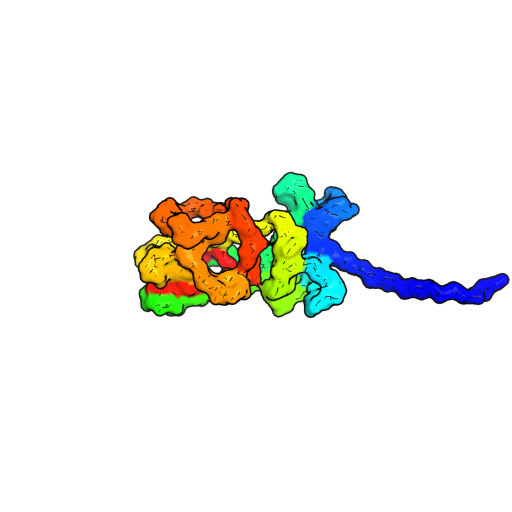4 1.00 77.50 109 HIS A O 1
ATOM 831 N N . CYS A 1 110 ? 1.117 4.330 5.895 1.00 76.06 110 CYS A N 1
ATOM 832 C CA . CYS A 1 110 ? 1.062 3.093 5.108 1.00 76.06 110 CYS A CA 1
ATOM 833 C C . CYS A 1 110 ? 2.467 2.729 4.626 1.00 76.06 110 CYS A C 1
ATOM 835 O O . CYS A 1 110 ? 3.289 3.601 4.335 1.00 76.06 110 CYS A O 1
ATOM 837 N N . GLU A 1 111 ? 2.711 1.430 4.520 1.00 74.56 111 GLU A N 1
ATOM 838 C CA . GLU A 1 111 ? 3.951 0.825 4.049 1.00 74.56 111 GLU A CA 1
ATOM 839 C C . GLU A 1 111 ? 3.583 -0.243 3.017 1.00 74.56 111 GLU A C 1
ATOM 841 O O . GLU A 1 111 ? 2.632 -0.994 3.211 1.00 74.56 111 GLU A O 1
ATOM 846 N N . GLN A 1 112 ? 4.350 -0.328 1.937 1.00 74.25 112 GLN A N 1
ATOM 847 C CA . GLN A 1 112 ? 4.325 -1.455 1.009 1.00 74.25 112 GLN A CA 1
ATOM 848 C C . GLN A 1 112 ? 5.767 -1.697 0.584 1.00 74.25 112 GLN A C 1
ATOM 850 O O . GLN A 1 112 ? 6.517 -0.747 0.353 1.00 74.25 112 GLN A O 1
ATOM 855 N N . PHE A 1 113 ? 6.174 -2.959 0.524 1.00 69.81 113 PHE A N 1
ATOM 856 C CA . PHE A 1 113 ? 7.563 -3.313 0.275 1.00 69.81 113 PHE A CA 1
ATOM 857 C C . PHE A 1 113 ? 7.756 -3.800 -1.149 1.00 69.81 113 PHE A C 1
ATOM 859 O O . PHE A 1 113 ? 6.884 -4.410 -1.755 1.00 69.81 113 PHE A O 1
ATOM 866 N N . ILE A 1 114 ? 8.944 -3.509 -1.659 1.00 71.19 114 ILE A N 1
ATOM 867 C CA . ILE A 1 114 ? 9.420 -3.947 -2.954 1.00 71.19 114 ILE A CA 1
ATOM 868 C C . ILE A 1 114 ? 10.694 -4.738 -2.698 1.00 71.19 114 ILE A C 1
ATOM 870 O O . ILE A 1 114 ? 11.643 -4.214 -2.110 1.00 71.19 114 ILE A O 1
ATOM 874 N N . LYS A 1 115 ? 10.742 -5.979 -3.180 1.00 72.19 115 LYS A N 1
ATOM 875 C CA . LYS A 1 115 ? 11.984 -6.748 -3.261 1.00 72.19 115 LYS A CA 1
ATOM 876 C C . LYS A 1 115 ? 12.389 -6.911 -4.733 1.00 72.19 115 LYS A C 1
ATOM 878 O O . LYS A 1 115 ? 11.557 -6.843 -5.630 1.00 72.19 115 LYS A O 1
ATOM 883 N N . TYR A 1 116 ? 13.691 -7.000 -5.005 1.00 71.56 116 TYR A N 1
ATOM 884 C CA . TYR A 1 116 ? 14.204 -7.062 -6.374 1.00 71.56 116 TYR A CA 1
ATOM 885 C C . TYR A 1 116 ? 15.605 -7.690 -6.424 1.00 71.56 116 TYR A C 1
ATOM 887 O O . TYR A 1 116 ? 16.599 -7.010 -6.179 1.00 71.56 116 TYR A O 1
ATOM 895 N N . GLU A 1 117 ? 15.703 -8.982 -6.757 1.00 72.88 117 GLU A N 1
ATOM 896 C CA . GLU A 1 117 ? 16.988 -9.693 -6.873 1.00 72.88 117 GLU A CA 1
ATOM 897 C C . GLU A 1 117 ? 17.274 -10.008 -8.350 1.00 72.88 117 GLU A C 1
ATOM 899 O O . GLU A 1 117 ? 16.578 -10.790 -9.004 1.00 72.88 117 GLU A O 1
ATOM 904 N N . CYS A 1 118 ? 18.307 -9.374 -8.911 1.00 71.94 118 CYS A N 1
ATOM 905 C CA . CYS A 1 118 ? 18.564 -9.395 -10.348 1.00 71.94 118 CYS A CA 1
ATOM 906 C C . CYS A 1 118 ? 20.027 -9.679 -10.698 1.00 71.94 118 CYS A C 1
ATOM 908 O O . CYS A 1 118 ? 20.944 -9.313 -9.965 1.00 71.94 118 CYS A O 1
ATOM 910 N N . ARG A 1 119 ? 20.257 -10.283 -11.872 1.00 72.44 119 ARG A N 1
ATOM 911 C CA . ARG A 1 119 ? 21.587 -10.400 -12.481 1.00 72.44 119 ARG A CA 1
ATOM 912 C C . ARG A 1 119 ? 21.585 -9.693 -13.833 1.00 72.44 119 ARG A C 1
ATOM 914 O O . ARG A 1 119 ? 20.698 -9.899 -14.655 1.00 72.44 119 ARG A O 1
ATOM 921 N N . GLY A 1 120 ? 22.566 -8.820 -14.064 1.00 70.38 120 GLY A N 1
ATOM 922 C CA . GLY A 1 120 ? 22.727 -8.106 -15.339 1.00 70.38 120 GLY A CA 1
ATOM 923 C C . GLY A 1 120 ? 21.653 -7.053 -15.660 1.00 70.38 120 GLY A C 1
ATOM 924 O O . GLY A 1 120 ? 21.760 -6.393 -16.696 1.00 70.38 120 GLY A O 1
ATOM 925 N N . SER A 1 121 ? 20.665 -6.865 -14.781 1.00 71.25 121 SER A N 1
ATOM 926 C CA . SER A 1 121 ? 19.723 -5.747 -14.795 1.00 71.25 121 SER A CA 1
ATOM 927 C C . SER A 1 121 ? 20.143 -4.668 -13.794 1.00 71.25 121 SER A C 1
ATOM 929 O O . SER A 1 121 ? 20.937 -4.924 -12.891 1.00 71.25 121 SER A O 1
ATOM 931 N N . LYS A 1 122 ? 19.623 -3.452 -13.964 1.00 71.00 122 LYS A N 1
ATOM 932 C CA . LYS A 1 122 ? 19.781 -2.341 -13.023 1.00 71.00 122 LYS A CA 1
ATOM 933 C C . LYS A 1 122 ? 18.442 -1.624 -12.912 1.00 71.00 122 LYS A C 1
ATOM 935 O O . LYS A 1 122 ? 17.907 -1.186 -13.927 1.00 71.00 122 LYS A O 1
ATOM 940 N N . LEU A 1 123 ? 17.901 -1.474 -11.709 1.00 71.31 123 LEU A N 1
ATOM 941 C CA . LEU A 1 123 ? 16.748 -0.596 -11.529 1.00 71.31 123 LEU A CA 1
ATOM 942 C C . LEU A 1 123 ? 17.215 0.867 -11.574 1.00 71.31 123 LEU A C 1
ATOM 944 O O . LEU A 1 123 ? 18.334 1.168 -11.160 1.00 71.31 123 LEU A O 1
ATOM 948 N N . PHE A 1 124 ? 16.389 1.753 -12.133 1.00 71.81 124 PHE A N 1
ATOM 949 C CA . PHE A 1 124 ? 16.568 3.211 -12.249 1.00 71.81 124 PHE A CA 1
ATOM 950 C C . PHE A 1 124 ? 17.793 3.743 -13.017 1.00 71.81 124 PHE A C 1
ATOM 952 O O . PHE A 1 124 ? 17.763 4.875 -13.496 1.00 71.81 124 PHE A O 1
ATOM 959 N N . ASN A 1 125 ? 18.871 2.979 -13.174 1.00 71.12 125 ASN A N 1
ATOM 960 C CA . ASN A 1 125 ? 20.080 3.410 -13.876 1.00 71.12 125 ASN A CA 1
ATOM 961 C C . ASN A 1 125 ? 19.892 3.306 -15.401 1.00 71.12 125 ASN A C 1
ATOM 963 O O . ASN A 1 125 ? 19.458 2.267 -15.893 1.00 71.12 125 ASN A O 1
ATOM 967 N N . GLY A 1 126 ? 20.217 4.356 -16.165 1.00 67.81 126 GLY A N 1
ATOM 968 C CA . GLY A 1 126 ? 20.220 4.311 -17.636 1.00 67.81 126 GLY A CA 1
ATOM 969 C C . GLY A 1 126 ? 18.891 3.852 -18.248 1.00 67.81 126 GLY A C 1
ATOM 970 O O . GLY A 1 126 ? 18.888 3.080 -19.210 1.00 67.81 126 GLY A O 1
ATOM 971 N N . ASN A 1 127 ? 17.767 4.248 -17.637 1.00 66.88 127 ASN A N 1
ATOM 972 C CA . ASN A 1 127 ? 16.408 3.804 -17.965 1.00 66.88 127 ASN A CA 1
ATOM 973 C C . ASN A 1 127 ? 16.216 2.270 -17.955 1.00 66.88 127 ASN A C 1
ATOM 975 O O . ASN A 1 127 ? 15.333 1.772 -18.653 1.00 66.88 127 ASN A O 1
ATOM 979 N N . HIS A 1 128 ? 17.021 1.502 -17.201 1.00 68.50 128 HIS A N 1
ATOM 980 C CA . HIS A 1 128 ? 16.962 0.029 -17.175 1.00 68.50 128 HIS A CA 1
ATOM 981 C C . HIS A 1 128 ? 15.777 -0.576 -16.406 1.00 68.50 128 HIS A C 1
ATOM 983 O O . HIS A 1 128 ? 15.440 -1.738 -16.627 1.00 68.50 128 HIS A O 1
ATOM 989 N N . GLY A 1 129 ? 15.078 0.211 -15.592 1.00 74.75 129 GLY A N 1
ATOM 990 C CA . GLY A 1 129 ? 13.801 -0.167 -14.993 1.00 74.75 129 GLY A CA 1
ATOM 991 C C . GLY A 1 129 ? 13.226 0.953 -14.133 1.00 74.75 129 GLY A C 1
ATOM 992 O O . GLY A 1 129 ? 13.973 1.809 -13.660 1.00 74.75 129 GLY A O 1
ATOM 993 N N . LEU A 1 130 ? 11.907 0.969 -13.973 1.00 78.25 130 LEU A N 1
ATOM 994 C CA . LEU A 1 130 ? 11.151 1.966 -13.212 1.00 78.25 130 LEU A CA 1
ATOM 995 C C . LEU A 1 130 ? 9.891 1.328 -12.620 1.00 78.25 130 LEU A C 1
ATOM 997 O O . LEU A 1 130 ? 9.405 0.325 -13.150 1.00 78.25 130 LEU A O 1
ATOM 1001 N N . TRP A 1 131 ? 9.330 1.933 -11.576 1.00 78.81 131 TRP A N 1
ATOM 1002 C CA . TRP A 1 131 ? 7.941 1.676 -11.187 1.00 78.81 131 TRP A CA 1
ATOM 1003 C C . TRP A 1 131 ? 7.048 2.831 -11.640 1.00 78.81 131 TRP A C 1
ATOM 1005 O O . TRP A 1 131 ? 7.520 3.904 -12.019 1.00 78.81 131 TRP A O 1
ATOM 1015 N N . VAL A 1 132 ? 5.749 2.583 -11.668 1.00 78.69 132 VAL A N 1
ATOM 1016 C CA . VAL A 1 132 ? 4.711 3.531 -12.054 1.00 78.69 132 VAL A CA 1
ATOM 1017 C C . VAL A 1 132 ? 3.737 3.634 -10.891 1.00 78.69 132 VAL A C 1
ATOM 1019 O O . VAL A 1 132 ? 3.300 2.604 -10.381 1.00 78.69 132 VAL A O 1
ATOM 1022 N N . SER A 1 133 ? 3.433 4.861 -10.470 1.00 76.06 133 SER A N 1
ATOM 1023 C CA . SER A 1 133 ? 2.555 5.150 -9.331 1.00 76.06 133 SER A CA 1
ATOM 1024 C C . SER A 1 133 ? 1.065 5.001 -9.667 1.00 76.06 133 SER A C 1
ATOM 1026 O O . SER A 1 133 ? 0.687 4.925 -10.844 1.00 76.06 133 SER A O 1
ATOM 1028 N N . ARG A 1 134 ? 0.185 5.095 -8.652 1.00 75.12 134 ARG A N 1
ATOM 1029 C CA . ARG A 1 134 ? -1.281 5.098 -8.859 1.00 75.12 134 ARG A CA 1
ATOM 1030 C C . ARG A 1 134 ? -1.781 6.174 -9.839 1.00 75.12 134 ARG A C 1
ATOM 1032 O O . ARG A 1 134 ? -2.798 5.975 -10.493 1.00 75.12 134 ARG A O 1
ATOM 1039 N N . THR A 1 135 ? -1.059 7.289 -9.991 1.00 76.69 135 THR A N 1
ATOM 1040 C CA . THR A 1 135 ? -1.379 8.383 -10.935 1.00 76.69 135 THR A CA 1
ATOM 1041 C C . THR A 1 135 ? -0.710 8.230 -12.306 1.00 76.69 135 THR A C 1
ATOM 1043 O O . THR A 1 135 ? -0.689 9.174 -13.092 1.00 76.69 135 THR A O 1
ATOM 1046 N N . ARG A 1 136 ? -0.168 7.045 -12.621 1.00 80.81 136 ARG A N 1
ATOM 1047 C CA . ARG A 1 136 ? 0.569 6.734 -13.863 1.00 80.81 136 ARG A CA 1
ATOM 1048 C C . ARG A 1 136 ? 1.884 7.512 -14.044 1.00 80.81 136 ARG A C 1
ATOM 1050 O O . ARG A 1 136 ? 2.472 7.473 -15.127 1.00 80.81 136 ARG A O 1
ATOM 1057 N N . ALA A 1 137 ? 2.385 8.173 -12.998 1.00 82.12 137 ALA A N 1
ATOM 1058 C CA . ALA A 1 137 ? 3.692 8.825 -13.029 1.00 82.12 137 ALA A CA 1
ATOM 1059 C C . ALA A 1 137 ? 4.809 7.771 -13.053 1.00 82.12 137 ALA A C 1
ATOM 1061 O O . ALA A 1 137 ? 4.757 6.792 -12.310 1.00 82.12 137 ALA A O 1
ATOM 1062 N N . LYS A 1 138 ? 5.820 7.959 -13.910 1.00 80.19 138 LYS A N 1
ATOM 1063 C CA . LYS A 1 138 ? 7.002 7.085 -13.974 1.00 80.19 138 LYS A CA 1
ATOM 1064 C C . LYS A 1 138 ? 7.997 7.504 -12.899 1.00 80.19 138 LYS A C 1
ATOM 1066 O O . LYS A 1 138 ? 8.434 8.650 -12.886 1.00 80.19 138 LYS A O 1
ATOM 1071 N N . MET A 1 139 ? 8.393 6.558 -12.062 1.00 79.50 139 MET A N 1
ATOM 1072 C CA . MET A 1 139 ? 9.204 6.791 -10.876 1.00 79.50 139 MET A CA 1
ATOM 1073 C C . MET A 1 139 ? 10.592 6.180 -11.072 1.00 79.50 139 MET A C 1
ATOM 1075 O O . MET A 1 139 ? 10.746 4.967 -11.236 1.00 79.50 139 MET A O 1
ATOM 1079 N N . THR A 1 140 ? 11.612 7.036 -11.083 1.00 77.00 140 THR A N 1
ATOM 1080 C CA . THR A 1 140 ? 13.021 6.666 -11.305 1.00 77.00 140 THR A CA 1
ATOM 1081 C C . THR A 1 140 ? 13.827 6.603 -10.004 1.00 77.00 140 THR A C 1
ATOM 1083 O O . THR A 1 140 ? 15.042 6.755 -10.027 1.00 77.00 140 THR A O 1
ATOM 1086 N N . TYR A 1 141 ? 13.152 6.441 -8.870 1.00 73.75 141 TYR A N 1
ATOM 1087 C CA . TYR A 1 141 ? 13.697 6.407 -7.512 1.00 73.75 141 TYR A CA 1
ATOM 1088 C C . TYR A 1 141 ? 12.703 5.655 -6.607 1.00 73.75 141 TYR A C 1
ATOM 1090 O O . TYR A 1 141 ? 11.559 5.439 -7.011 1.00 73.75 141 TYR A O 1
ATOM 1098 N N . TRP A 1 142 ? 13.108 5.212 -5.414 1.00 72.50 142 TRP A N 1
ATOM 1099 C CA . TRP A 1 142 ? 12.221 4.486 -4.489 1.00 72.50 142 TRP A CA 1
ATOM 1100 C C . TRP A 1 142 ? 11.210 5.398 -3.776 1.00 72.50 142 TRP A C 1
ATOM 1102 O O . TRP A 1 142 ? 11.427 6.599 -3.659 1.00 72.50 142 TRP A O 1
ATOM 1112 N N . GLY A 1 143 ? 10.108 4.836 -3.266 1.00 64.06 143 GLY A N 1
ATOM 1113 C CA . GLY A 1 143 ? 9.175 5.588 -2.417 1.00 64.06 143 GLY A CA 1
ATOM 1114 C C . GLY A 1 143 ? 9.875 6.175 -1.182 1.00 64.06 143 GLY A C 1
ATOM 1115 O O . GLY A 1 143 ? 10.781 5.556 -0.630 1.00 64.06 143 GLY A O 1
ATOM 1116 N N . GLY A 1 144 ? 9.499 7.388 -0.772 1.00 61.25 144 GLY A N 1
ATOM 1117 C CA . GLY A 1 144 ? 10.151 8.115 0.329 1.00 61.25 144 GLY A CA 1
ATOM 1118 C C . GLY A 1 144 ? 11.531 8.714 0.005 1.00 61.25 144 GLY A C 1
ATOM 1119 O O . GLY A 1 144 ? 12.022 9.525 0.781 1.00 61.25 144 GLY A O 1
ATOM 1120 N N . ALA A 1 145 ? 12.138 8.375 -1.136 1.00 65.19 145 ALA A N 1
ATOM 1121 C CA . ALA A 1 145 ? 13.312 9.068 -1.665 1.00 65.19 145 ALA A CA 1
ATOM 1122 C C . ALA A 1 145 ? 12.897 10.212 -2.611 1.00 65.19 145 ALA A C 1
ATOM 1124 O O . ALA A 1 145 ? 11.742 10.305 -3.031 1.00 65.19 145 ALA A O 1
ATOM 1125 N N . THR A 1 146 ? 13.845 11.062 -2.995 1.00 66.19 146 THR A N 1
ATOM 1126 C CA . THR A 1 146 ? 13.687 12.081 -4.043 1.00 66.19 146 THR A CA 1
ATOM 1127 C C . THR A 1 146 ? 14.437 11.676 -5.324 1.00 66.19 146 THR A C 1
ATOM 1129 O O . THR A 1 146 ? 15.296 10.788 -5.289 1.00 66.19 146 THR A O 1
ATOM 1132 N N . PRO A 1 147 ? 14.211 12.351 -6.471 1.00 67.44 147 PRO A N 1
ATOM 1133 C CA . PRO A 1 147 ? 15.040 12.165 -7.665 1.00 67.44 147 PRO A CA 1
ATOM 1134 C C . PRO A 1 147 ? 16.547 12.396 -7.442 1.00 67.44 147 PRO A C 1
ATOM 1136 O O . PRO A 1 147 ? 17.356 11.872 -8.208 1.00 67.44 147 PRO A O 1
ATOM 1139 N N . ALA A 1 148 ? 16.941 13.168 -6.420 1.00 66.31 148 ALA A N 1
ATOM 1140 C CA . ALA A 1 148 ? 18.344 13.451 -6.112 1.00 66.31 148 ALA A CA 1
ATOM 1141 C C . ALA A 1 148 ? 19.061 12.269 -5.427 1.00 66.31 148 ALA A C 1
ATOM 1143 O O . ALA A 1 148 ? 20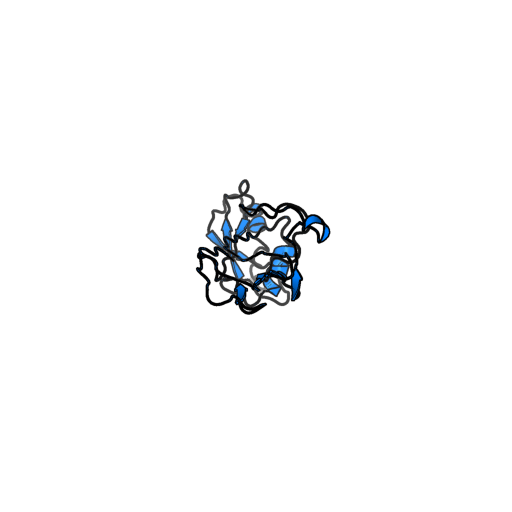.267 12.089 -5.615 1.00 66.31 148 ALA A O 1
ATOM 1144 N N . ASP A 1 149 ? 18.319 11.422 -4.708 1.00 63.56 149 ASP A N 1
ATOM 1145 C CA . ASP A 1 149 ? 18.847 10.306 -3.904 1.00 63.56 149 ASP A CA 1
ATOM 1146 C C . ASP A 1 149 ? 19.208 9.062 -4.737 1.00 63.56 149 ASP A C 1
ATOM 1148 O O . ASP A 1 149 ? 19.677 8.049 -4.216 1.00 63.56 149 ASP A O 1
ATOM 1152 N N . HIS A 1 150 ? 19.039 9.146 -6.060 1.00 57.91 150 HIS A N 1
ATOM 1153 C CA . HIS A 1 150 ? 19.278 8.093 -7.058 1.00 57.91 150 HIS A CA 1
ATOM 1154 C C . HIS A 1 150 ? 20.650 7.396 -6.977 1.00 57.91 150 HIS A C 1
ATOM 1156 O O . HIS A 1 150 ? 20.817 6.300 -7.512 1.00 57.91 150 HIS A O 1
ATOM 1162 N N . LYS A 1 151 ? 21.649 8.017 -6.340 1.00 48.53 151 LYS A N 1
ATOM 1163 C CA . LYS A 1 151 ? 23.062 7.668 -6.539 1.00 48.53 151 LYS A CA 1
ATOM 1164 C C . LYS A 1 151 ? 23.575 6.445 -5.761 1.00 48.53 151 LYS A C 1
ATOM 1166 O O . LYS A 1 151 ? 24.459 5.782 -6.294 1.00 48.53 151 LYS A O 1
ATOM 1171 N N . ASN A 1 152 ? 23.057 6.121 -4.566 1.00 44.88 152 ASN A N 1
ATOM 1172 C CA . ASN A 1 152 ? 23.774 5.248 -3.604 1.00 44.88 152 ASN A CA 1
ATOM 1173 C C . ASN A 1 152 ? 22.946 4.114 -2.931 1.00 44.88 152 ASN A C 1
ATOM 1175 O O . ASN A 1 152 ? 23.264 3.697 -1.820 1.00 44.88 152 ASN A O 1
ATOM 1179 N N . GLY A 1 153 ? 21.889 3.588 -3.561 1.00 43.53 153 GLY A N 1
ATOM 1180 C CA . GLY A 1 153 ? 21.063 2.518 -2.966 1.00 43.53 153 GLY A CA 1
ATOM 1181 C C . GLY A 1 153 ? 21.649 1.099 -3.093 1.00 43.53 153 GLY A C 1
ATOM 1182 O O . GLY A 1 153 ? 21.569 0.501 -4.166 1.00 43.53 153 GLY A O 1
ATOM 1183 N N . HIS A 1 154 ? 22.174 0.529 -1.999 1.00 39.50 154 HIS A N 1
ATOM 1184 C CA . HIS A 1 154 ? 22.534 -0.900 -1.902 1.00 39.50 154 HIS A CA 1
ATOM 1185 C C . HIS A 1 154 ? 21.263 -1.780 -2.033 1.00 39.50 154 HIS A C 1
ATOM 1187 O O . HIS A 1 154 ? 20.225 -1.409 -1.484 1.00 39.50 154 HIS A O 1
ATOM 1193 N N . PRO A 1 155 ? 21.284 -2.926 -2.746 1.00 47.28 155 PRO A N 1
ATOM 1194 C CA . PRO A 1 155 ? 20.060 -3.620 -3.184 1.00 47.28 155 PRO A CA 1
ATOM 1195 C C . PRO A 1 155 ? 19.348 -4.469 -2.112 1.00 47.28 155 PRO A C 1
ATOM 1197 O O . PRO A 1 155 ? 18.447 -5.239 -2.442 1.00 47.28 155 PRO A O 1
ATOM 1200 N N . GLU A 1 156 ? 19.738 -4.372 -0.843 1.00 39.75 156 GLU A N 1
ATOM 1201 C CA . GLU A 1 156 ? 19.327 -5.318 0.196 1.00 39.75 156 GLU A CA 1
ATOM 1202 C C . GLU A 1 156 ? 18.292 -4.698 1.149 1.00 39.75 156 GLU A C 1
ATOM 1204 O O . GLU A 1 156 ? 18.625 -3.924 2.040 1.00 39.75 156 GLU A O 1
ATOM 1209 N N . LEU A 1 157 ? 17.018 -5.054 0.931 1.00 42.88 157 LEU A N 1
ATOM 1210 C CA . LEU A 1 157 ? 15.878 -4.808 1.833 1.00 42.88 157 LEU A CA 1
ATOM 1211 C C . LEU A 1 157 ? 15.658 -3.337 2.246 1.00 42.88 157 LEU A C 1
ATOM 1213 O O . LEU A 1 157 ? 15.580 -2.999 3.428 1.00 42.88 157 LEU A O 1
ATOM 1217 N N . LEU A 1 158 ? 15.467 -2.456 1.262 1.00 44.00 158 LEU A N 1
ATOM 1218 C CA . LEU A 1 158 ? 15.107 -1.059 1.515 1.00 44.00 158 LEU A CA 1
ATOM 1219 C C . LEU A 1 158 ? 13.657 -0.943 2.016 1.00 44.00 158 LEU A C 1
ATOM 1221 O O . LEU A 1 158 ? 12.699 -1.079 1.253 1.00 44.00 158 LEU A O 1
ATOM 1225 N N . ARG A 1 159 ? 13.495 -0.672 3.317 1.00 39.75 159 ARG A N 1
ATOM 1226 C CA . ARG A 1 159 ? 12.200 -0.306 3.905 1.00 39.75 159 ARG A CA 1
ATOM 1227 C C . ARG A 1 159 ? 11.769 1.076 3.410 1.00 39.75 159 ARG A C 1
ATOM 1229 O O . ARG A 1 159 ? 12.547 2.022 3.492 1.00 39.75 159 ARG A O 1
ATOM 1236 N N . LEU A 1 160 ? 10.513 1.218 2.986 1.00 40.00 160 LEU A N 1
ATOM 1237 C CA . LEU A 1 160 ? 9.921 2.538 2.756 1.00 40.00 160 LEU A CA 1
ATOM 1238 C C . LEU A 1 160 ? 9.494 3.124 4.110 1.00 40.00 160 LEU A C 1
ATOM 1240 O O . LEU A 1 160 ? 8.453 2.746 4.640 1.00 40.00 160 LEU A O 1
ATOM 1244 N N . THR A 1 161 ? 10.288 4.025 4.693 1.00 31.17 161 THR A N 1
ATOM 1245 C CA . THR A 1 161 ? 9.937 4.688 5.962 1.00 31.17 161 THR A CA 1
ATOM 1246 C C . THR A 1 161 ? 10.022 6.206 5.864 1.00 31.17 161 THR A C 1
ATOM 1248 O O . THR A 1 161 ? 11.089 6.747 5.603 1.00 31.17 161 THR A O 1
ATOM 1251 N N . HIS A 1 162 ? 8.904 6.864 6.190 1.00 32.66 162 HIS A N 1
ATOM 1252 C CA . HIS A 1 162 ? 8.794 8.279 6.569 1.00 32.66 162 HIS A CA 1
ATOM 1253 C C . HIS A 1 162 ? 9.284 9.347 5.570 1.00 32.66 162 HIS A C 1
ATOM 1255 O O . HIS A 1 162 ? 10.263 10.040 5.812 1.00 32.66 162 HIS A O 1
ATOM 1261 N N . ALA A 1 163 ? 8.473 9.598 4.539 1.00 29.88 163 ALA A N 1
ATOM 1262 C CA . ALA A 1 163 ? 7.840 10.909 4.317 1.00 29.88 163 ALA A CA 1
ATOM 1263 C C . ALA A 1 163 ? 6.836 10.795 3.158 1.00 29.88 163 ALA A C 1
ATOM 1265 O O . ALA A 1 163 ? 7.153 10.208 2.130 1.00 29.88 163 ALA A O 1
ATOM 1266 N N . GLN A 1 164 ? 5.638 11.364 3.325 1.00 36.97 164 GLN A N 1
ATOM 1267 C CA . GLN A 1 164 ? 4.557 11.365 2.327 1.00 36.97 164 GLN A CA 1
ATOM 1268 C C . GLN A 1 164 ? 4.146 9.966 1.833 1.00 36.97 164 GLN A C 1
ATOM 1270 O O . GLN A 1 164 ? 4.513 9.513 0.750 1.00 36.97 164 GLN A O 1
ATOM 1275 N N . THR A 1 165 ? 3.256 9.326 2.594 1.00 38.09 165 THR A N 1
ATOM 1276 C CA . THR A 1 165 ? 2.443 8.188 2.141 1.00 38.09 165 THR A CA 1
ATOM 1277 C C . THR A 1 165 ? 1.399 8.639 1.105 1.00 38.09 165 THR A C 1
ATOM 1279 O O . THR A 1 165 ? 0.195 8.516 1.288 1.00 38.09 165 THR A O 1
ATOM 1282 N N . GLN A 1 166 ? 1.858 9.189 -0.014 1.00 37.41 166 GLN A N 1
ATOM 1283 C CA . GLN A 1 166 ? 1.049 9.387 -1.204 1.00 37.41 166 GLN A CA 1
ATOM 1284 C C . GLN A 1 166 ? 1.449 8.327 -2.240 1.00 37.41 166 GLN A C 1
ATOM 1286 O O . GLN A 1 166 ? 2.624 8.146 -2.540 1.00 37.41 166 GLN A O 1
ATOM 1291 N N . LEU A 1 167 ? 0.436 7.693 -2.846 1.00 41.69 167 LEU A N 1
ATOM 1292 C CA . LEU A 1 167 ? 0.486 6.987 -4.142 1.00 41.69 167 LEU A CA 1
ATOM 1293 C C . LEU A 1 167 ? 0.806 5.475 -4.190 1.00 41.69 167 LEU A C 1
ATOM 1295 O O . LEU A 1 167 ? 0.778 4.924 -5.296 1.00 41.69 167 LEU A O 1
ATOM 1299 N N . MET A 1 168 ? 0.994 4.780 -3.064 1.00 43.06 168 MET A N 1
ATOM 1300 C CA . MET A 1 168 ? 1.133 3.307 -3.036 1.00 43.06 168 MET A CA 1
ATOM 1301 C C . MET A 1 168 ? -0.243 2.622 -3.167 1.00 43.06 168 MET A C 1
ATOM 1303 O O . MET A 1 168 ? -0.834 2.194 -2.185 1.00 43.06 168 MET A O 1
ATOM 1307 N N . GLY A 1 169 ? -0.791 2.609 -4.388 1.00 42.12 169 GLY A N 1
ATOM 1308 C CA . GLY A 1 169 ? -2.092 1.988 -4.701 1.00 42.12 169 GLY A CA 1
ATOM 1309 C C . GLY A 1 169 ? -2.178 1.326 -6.081 1.00 42.12 169 GLY A C 1
ATOM 1310 O O . GLY A 1 169 ? -2.989 0.437 -6.283 1.00 42.12 169 GLY A O 1
ATOM 1311 N N . VAL A 1 170 ? -1.321 1.707 -7.034 1.00 44.47 170 VAL A N 1
ATOM 1312 C CA . VAL A 1 170 ? -0.885 0.808 -8.112 1.00 44.47 170 VAL A CA 1
ATOM 1313 C C . VAL A 1 170 ? 0.625 0.863 -8.098 1.00 44.47 170 VAL A C 1
ATOM 1315 O O . VAL A 1 170 ? 1.186 1.960 -8.160 1.00 44.47 170 VAL A O 1
ATOM 1318 N N . ILE A 1 171 ? 1.266 -0.298 -8.079 1.00 49.66 171 ILE A N 1
ATOM 1319 C CA . ILE A 1 171 ? 2.646 -0.422 -8.521 1.00 49.66 171 ILE A CA 1
ATOM 1320 C C . ILE A 1 171 ? 2.597 -1.175 -9.844 1.00 49.66 171 ILE A C 1
ATOM 1322 O O . ILE A 1 171 ? 2.211 -2.337 -9.894 1.00 49.66 171 ILE A O 1
ATOM 1326 N N . ALA A 1 172 ? 2.961 -0.512 -10.939 1.00 50.91 172 ALA A N 1
ATOM 1327 C CA . ALA A 1 172 ? 3.262 -1.212 -12.184 1.00 50.91 172 ALA A CA 1
ATOM 1328 C C . ALA A 1 172 ? 4.758 -1.089 -12.467 1.00 50.91 172 ALA A C 1
ATOM 1330 O O . ALA A 1 172 ? 5.291 0.016 -12.563 1.00 50.91 172 ALA A O 1
ATOM 1331 N N . ILE A 1 173 ? 5.460 -2.212 -12.569 1.00 49.78 173 ILE A N 1
ATOM 1332 C CA . ILE A 1 173 ? 6.920 -2.234 -12.692 1.00 49.78 173 ILE A CA 1
ATOM 1333 C C . ILE A 1 173 ? 7.291 -2.540 -14.124 1.00 49.78 173 ILE A C 1
ATOM 1335 O O . ILE A 1 173 ? 6.968 -3.603 -14.653 1.00 49.78 173 ILE A O 1
ATOM 1339 N N . LYS A 1 174 ? 7.995 -1.596 -14.745 1.00 49.88 174 LYS A N 1
ATOM 1340 C CA . LYS A 1 174 ? 8.472 -1.696 -16.117 1.00 49.88 174 LYS A CA 1
ATOM 1341 C C . LYS A 1 174 ? 9.980 -1.885 -16.110 1.00 49.88 174 LYS A C 1
ATOM 1343 O O . LYS A 1 174 ? 10.728 -0.956 -15.803 1.00 49.88 174 LYS A O 1
ATOM 1348 N N . ILE A 1 175 ? 10.424 -3.081 -16.476 1.00 51.53 175 ILE A N 1
ATOM 1349 C CA . ILE A 1 175 ? 11.839 -3.460 -16.504 1.00 51.53 175 ILE A CA 1
ATOM 1350 C C . ILE A 1 175 ? 12.316 -3.490 -17.957 1.00 51.53 175 ILE A C 1
ATOM 1352 O O . ILE A 1 175 ? 11.580 -3.841 -18.882 1.00 51.53 175 ILE A O 1
ATOM 1356 N N . THR A 1 176 ? 13.545 -3.026 -18.177 1.00 40.09 176 THR A N 1
ATOM 1357 C CA . THR A 1 176 ? 14.101 -2.757 -19.510 1.00 40.09 176 THR A CA 1
ATOM 1358 C C . THR A 1 176 ? 15.435 -3.466 -19.781 1.00 40.09 176 THR A C 1
ATOM 1360 O O . THR A 1 176 ? 16.134 -3.177 -20.749 1.00 40.09 176 THR A O 1
ATOM 1363 N N . LYS A 1 177 ? 15.774 -4.433 -18.928 1.00 42.38 177 LYS A N 1
ATOM 1364 C CA . LYS A 1 177 ? 16.729 -5.521 -19.171 1.00 42.38 177 LYS A CA 1
ATOM 1365 C C . LYS A 1 177 ? 16.520 -6.557 -18.075 1.00 42.38 177 LYS A C 1
ATOM 1367 O O . LYS A 1 177 ? 16.439 -6.138 -16.922 1.00 42.38 177 LYS A O 1
A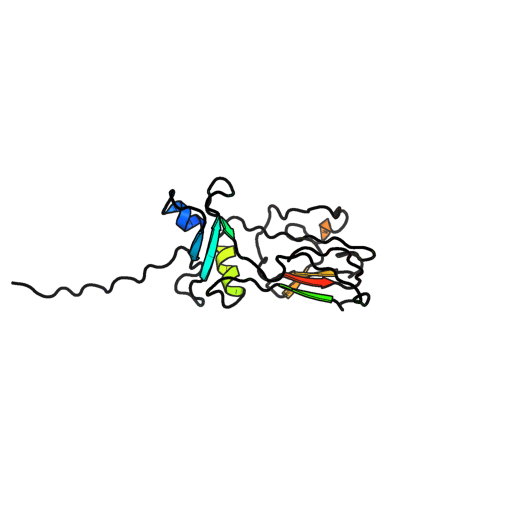TOM 1372 N N . MET A 1 178 ? 16.455 -7.859 -18.356 1.00 52.22 178 MET A N 1
ATOM 1373 C CA . MET A 1 178 ? 16.257 -8.825 -17.271 1.00 52.22 178 MET A CA 1
ATOM 1374 C C . MET A 1 178 ? 16.808 -10.232 -17.513 1.00 52.22 178 MET A C 1
ATOM 1376 O O . MET A 1 178 ? 16.486 -10.873 -18.500 1.00 52.22 178 MET A O 1
ATOM 1380 N N . SER A 1 179 ? 17.564 -10.712 -16.523 1.00 50.56 179 SER A N 1
ATOM 1381 C CA . SER A 1 179 ? 17.808 -12.126 -16.225 1.00 50.56 179 SER A CA 1
ATOM 1382 C C . SER A 1 179 ? 17.722 -12.268 -14.698 1.00 50.56 179 SER A C 1
ATOM 1384 O O . SER A 1 179 ? 18.739 -12.293 -13.996 1.00 50.56 179 SER A O 1
ATOM 1386 N N . CYS A 1 180 ? 16.503 -12.237 -14.157 1.00 54.53 180 CYS A N 1
ATOM 1387 C CA . CYS A 1 180 ? 16.256 -12.228 -12.714 1.00 54.53 180 CYS A CA 1
ATOM 1388 C C . CYS A 1 180 ? 16.073 -13.646 -12.186 1.00 54.53 180 CYS A C 1
ATOM 1390 O O . CYS A 1 180 ? 15.052 -14.282 -12.434 1.00 54.53 180 CYS A O 1
ATOM 1392 N N . ALA A 1 181 ? 17.050 -14.105 -11.400 1.00 42.59 181 ALA A N 1
ATOM 1393 C CA . ALA A 1 181 ? 17.010 -15.428 -10.793 1.00 42.59 181 ALA A CA 1
ATOM 1394 C C . ALA A 1 181 ? 15.875 -15.580 -9.761 1.00 42.59 181 ALA A C 1
ATOM 1396 O O . ALA A 1 181 ? 15.367 -16.692 -9.603 1.00 42.59 181 ALA A O 1
ATOM 1397 N N . ARG A 1 182 ? 15.493 -14.492 -9.064 1.00 36.91 182 ARG A N 1
ATOM 1398 C CA . ARG A 1 182 ? 14.390 -14.430 -8.083 1.00 36.91 182 ARG A CA 1
ATOM 1399 C C . ARG A 1 182 ? 13.826 -13.001 -7.964 1.00 36.91 182 ARG A C 1
ATOM 1401 O O . ARG A 1 182 ? 14.397 -12.145 -7.306 1.00 36.91 182 ARG A O 1
ATOM 1408 N N . ALA A 1 183 ? 12.676 -12.732 -8.567 1.00 34.97 183 ALA A N 1
ATOM 1409 C CA . ALA A 1 183 ? 11.892 -11.517 -8.350 1.00 34.97 183 ALA A CA 1
ATOM 1410 C C . ALA A 1 183 ? 10.674 -11.828 -7.460 1.00 34.97 183 ALA A C 1
ATOM 1412 O O . ALA A 1 183 ? 9.558 -12.016 -7.933 1.00 34.97 183 ALA A O 1
ATOM 1413 N N . ALA A 1 184 ? 10.904 -11.909 -6.151 1.00 34.19 184 ALA A N 1
ATOM 1414 C CA . ALA A 1 184 ? 9.893 -11.560 -5.147 1.00 34.19 184 ALA A CA 1
ATOM 1415 C C . ALA A 1 184 ? 9.846 -10.029 -5.038 1.00 34.19 184 ALA A C 1
ATOM 1417 O O . ALA A 1 184 ? 10.918 -9.449 -5.173 1.00 34.19 184 ALA A O 1
ATOM 1418 N N . VAL A 1 185 ? 8.748 -9.321 -4.747 1.00 28.30 185 VAL A N 1
ATOM 1419 C CA . VAL A 1 185 ? 7.315 -9.649 -4.513 1.00 28.30 185 VAL A CA 1
ATOM 1420 C C . VAL A 1 185 ? 6.551 -8.306 -4.644 1.00 28.30 185 VAL A C 1
ATOM 1422 O O . VAL A 1 185 ? 7.155 -7.289 -4.284 1.00 28.30 185 VAL A O 1
ATOM 1425 N N . PHE A 1 186 ? 5.311 -8.267 -5.183 1.00 42.12 186 PHE A N 1
ATOM 1426 C CA . PHE A 1 186 ? 4.673 -7.001 -5.635 1.00 42.12 186 PHE A CA 1
ATOM 1427 C C . PHE A 1 186 ? 3.158 -6.878 -5.619 1.00 42.12 186 PHE A C 1
ATOM 1429 O O . PHE A 1 186 ? 2.485 -7.789 -6.154 1.00 42.12 186 PHE A O 1
#

Sequence (186 aa):
MNLTGFSKPPSFLIPAKSCSEIKYKSPQATSDSYTIDPDEERSHGPFTAFCDMTGKNGVGMTVISHDSEATMHVTGYEPRGNYVRNVHYIATGLTNVPQLASLTDVSTHCEQFIKYECRGSKLFNGNHGLWVSRTRAKMTYWGGATPADHKNGHPELLRLTHAQTQLMGVIAIKITKMSCARAAVF

InterPro domains:
  IPR000885 Fibrillar collagen, C-terminal [PF01410] (15-124)
  IPR036056 Fibrinogen-like, C-terminal [SSF56496] (12-67)

pLDDT: mean 72.27, std 19.57, range [28.3, 98.06]

Organism: Acropora cervicornis (NCBI:txid6130)